Protein AF-A0A9N9BJV2-F1 (afdb_monomer_lite)

Organism: NCBI:txid1433469

InterPro domains:
  IPR018499 Tetraspanin/Peripherin [PF00335] (10-78)

Sequence (219 aa):
MGISLEAGRLVVILTNTLTTIVGLILIVLGLYELASPDVSLYSTAIPLATIIFGIFILLISIIGCCGGIAESKPVLWVVERILDTWWQAAYDDNPRIIRDIEDKKRPDACVNSSWFGYDRPCLDVLTLSYKHHQVAFGVWGIILAIIQVIALISAYILIVNLPTSEQRDREYRAEHERLIKIGRGGDPEQPSKPYYTDRGAGVSSGSSGATHGQYGTVP

pLDDT: mean 72.02, std 15.46, range [40.19, 96.06]

Radius of gyration: 32.81 Å; chains: 1; bounding box: 64×45×114 Å

Foldseek 3Di:
DCPLQVVLLVLLLVVLVVLLVVLVVLLVVLVVCVVCVVPPPDDNVVSVVSNVVSVVSNVVSVLSNCCSPVVDPVSVVVVVVVVVVVVVVCCVVCVPVVVCVVVVVDDDQAWADVVTHDDDGPCVVVVVVCVVCVVVVVVVVVVVVVSVVVSVVSVVVNVVPDDDPVVVVVVVVVVVVVVVCVVVPNDPDDPDDPDDDDDDDDDDDDDDDDDDDDDDDDD

Secondary structure (DSSP, 8-state):
-THHHHHHHHHHHHHHHHHHHHHHHHHHHHHHHHH-GGG--S-THHHHHHHHHHHHHHHHHHHHHHHHHH--HHHHHHHHHHHHHHHHHHHHH-HHHHHHHHHTTSS-----BTTTB-SS-HHHHHHHHHHHHHHHHHHHHHHHHHHHHHHHHHHHHHHHHSPPHHHHHHHHHHHHHHHHHHHTT---PPP----------------------------

Structure (mmCIF, N/CA/C/O backbone):
data_AF-A0A9N9BJV2-F1
#
_entry.id   AF-A0A9N9BJV2-F1
#
loop_
_atom_site.group_PDB
_atom_site.id
_atom_site.type_symbol
_atom_site.label_atom_id
_atom_site.label_alt_id
_atom_site.label_comp_id
_atom_site.label_asym_id
_atom_site.label_entity_id
_atom_site.label_seq_id
_atom_site.pdbx_PDB_ins_code
_atom_site.Cartn_x
_atom_site.Cartn_y
_atom_site.Cartn_z
_atom_site.occupancy
_atom_site.B_iso_or_equiv
_atom_site.auth_seq_id
_atom_site.auth_comp_id
_atom_site.auth_asym_id
_atom_site.auth_atom_id
_atom_site.pdbx_PDB_model_num
ATOM 1 N N . MET A 1 1 ? -16.872 -14.003 21.560 1.00 50.44 1 MET A N 1
ATOM 2 C CA . MET A 1 1 ? -16.543 -13.910 20.116 1.00 50.44 1 MET A CA 1
ATOM 3 C C . MET A 1 1 ? -15.482 -12.834 19.793 1.00 50.44 1 MET A C 1
ATOM 5 O O . MET A 1 1 ? -15.418 -12.395 18.657 1.00 50.44 1 MET A O 1
ATOM 9 N N . GLY A 1 2 ? -14.583 -12.443 20.715 1.00 52.56 2 GLY A N 1
ATOM 10 C CA . GLY A 1 2 ? -13.607 -11.361 20.444 1.00 52.56 2 GLY A CA 1
ATOM 11 C C . GLY A 1 2 ? -12.458 -11.711 19.479 1.00 52.56 2 GLY A C 1
ATOM 12 O O . GLY A 1 2 ? -11.948 -10.836 18.787 1.00 52.56 2 GLY A O 1
ATOM 13 N N . ILE A 1 3 ? -12.099 -12.997 19.378 1.00 60.03 3 ILE A N 1
ATOM 14 C CA . ILE A 1 3 ? -10.879 -13.480 18.698 1.00 60.03 3 ILE A CA 1
ATOM 15 C C . ILE A 1 3 ? -10.811 -13.060 17.213 1.00 60.03 3 ILE A C 1
ATOM 17 O O . ILE A 1 3 ? -9.732 -12.785 16.696 1.00 60.03 3 ILE A O 1
ATOM 21 N N . SER A 1 4 ? -11.954 -12.956 16.523 1.00 70.00 4 SER A N 1
ATOM 22 C CA . SER A 1 4 ? -11.980 -12.630 15.088 1.00 70.00 4 SER A CA 1
ATOM 23 C C . SER A 1 4 ? -11.575 -11.186 14.766 1.00 70.00 4 SER A C 1
ATOM 25 O O . SER A 1 4 ? -11.147 -10.921 13.644 1.00 70.00 4 SER A O 1
ATOM 27 N N . LEU A 1 5 ? -11.732 -10.251 15.708 1.00 67.31 5 LEU A N 1
ATOM 28 C CA . LEU A 1 5 ? -11.505 -8.823 15.463 1.00 67.31 5 LEU A CA 1
ATOM 29 C C . LEU A 1 5 ? -10.024 -8.466 15.662 1.00 67.31 5 LEU A C 1
ATOM 31 O O . LEU A 1 5 ? -9.425 -7.793 14.827 1.00 67.31 5 LEU A O 1
ATOM 35 N N . GLU A 1 6 ? -9.394 -9.000 16.708 1.00 78.00 6 GLU A N 1
ATOM 36 C CA . GLU A 1 6 ? -7.947 -8.861 16.919 1.00 78.00 6 GLU A CA 1
ATOM 37 C C . GLU A 1 6 ? -7.140 -9.587 15.833 1.00 78.00 6 GLU A C 1
ATOM 39 O O . GLU A 1 6 ? -6.189 -9.019 15.295 1.00 78.00 6 GLU A O 1
ATOM 44 N N . ALA A 1 7 ? -7.572 -10.789 15.426 1.00 76.31 7 ALA A N 1
ATOM 45 C CA . ALA A 1 7 ? -6.949 -11.523 14.325 1.00 76.31 7 ALA A CA 1
ATOM 46 C C . ALA A 1 7 ? -6.975 -10.727 13.005 1.00 76.31 7 ALA A C 1
ATOM 48 O O . ALA A 1 7 ? -5.956 -10.647 12.322 1.00 76.31 7 ALA A O 1
ATOM 49 N N . GLY A 1 8 ? -8.100 -10.077 12.673 1.00 72.00 8 GLY A N 1
ATOM 50 C CA . GLY A 1 8 ? -8.211 -9.234 11.477 1.00 72.00 8 GLY A CA 1
ATOM 51 C C . GLY A 1 8 ? -7.229 -8.057 11.478 1.00 72.00 8 GLY A C 1
ATOM 52 O O . GLY A 1 8 ? -6.565 -7.809 10.471 1.00 72.00 8 GLY A O 1
ATOM 53 N N . ARG A 1 9 ? -7.066 -7.371 12.620 1.00 76.25 9 ARG A N 1
ATOM 54 C CA . ARG A 1 9 ? -6.070 -6.290 12.776 1.00 76.25 9 ARG A CA 1
ATOM 55 C C . ARG A 1 9 ? -4.649 -6.804 12.597 1.00 76.25 9 ARG A C 1
ATOM 57 O O . ARG A 1 9 ? -3.870 -6.196 11.867 1.00 76.25 9 ARG A O 1
ATOM 64 N N . LEU A 1 10 ? -4.326 -7.931 13.232 1.00 80.69 10 LEU A N 1
ATOM 65 C CA . LEU A 1 10 ? -2.998 -8.532 13.160 1.00 80.69 10 LEU A CA 1
ATOM 66 C C . LEU A 1 10 ? -2.652 -8.947 11.724 1.00 80.69 10 LEU A C 1
ATOM 68 O O . LEU A 1 10 ? -1.543 -8.673 11.278 1.00 80.69 10 LEU A O 1
ATOM 72 N N . VAL A 1 11 ? -3.601 -9.511 10.967 1.00 80.19 11 VAL A N 1
ATOM 73 C CA . VAL A 1 11 ? -3.416 -9.839 9.541 1.00 80.19 11 VAL A CA 1
ATOM 74 C C . VAL A 1 11 ? -3.153 -8.589 8.697 1.00 80.19 11 VAL A C 1
ATOM 76 O O . VAL A 1 11 ? -2.237 -8.604 7.875 1.00 80.19 11 VAL A O 1
ATOM 79 N N . VAL A 1 12 ? -3.896 -7.495 8.902 1.00 79.56 12 VAL A N 1
ATOM 80 C CA . VAL A 1 12 ? -3.678 -6.234 8.166 1.00 79.56 12 VAL A CA 1
ATOM 81 C C . VAL A 1 12 ? -2.309 -5.630 8.498 1.00 79.56 12 VAL A C 1
ATOM 83 O O . VAL A 1 12 ? -1.557 -5.285 7.587 1.00 79.56 12 VAL A O 1
ATOM 86 N N . ILE A 1 13 ? -1.939 -5.558 9.781 1.00 83.50 13 ILE A N 1
ATOM 87 C CA . ILE A 1 13 ? -0.632 -5.038 10.220 1.00 83.50 13 ILE A CA 1
ATOM 88 C C . ILE A 1 13 ? 0.513 -5.909 9.685 1.00 83.50 13 ILE A C 1
ATOM 90 O O . ILE A 1 13 ? 1.490 -5.370 9.164 1.00 83.50 13 ILE A O 1
ATOM 94 N N . LEU A 1 14 ? 0.394 -7.239 9.748 1.00 85.56 14 LEU A N 1
ATOM 95 C CA . LEU A 1 14 ? 1.387 -8.173 9.208 1.00 85.56 14 LEU A CA 1
ATOM 96 C C . LEU A 1 14 ? 1.548 -8.002 7.689 1.00 85.56 14 LEU A C 1
ATOM 98 O O . LEU A 1 14 ? 2.668 -7.876 7.200 1.00 85.56 14 LEU A O 1
ATOM 102 N N . THR A 1 15 ? 0.437 -7.957 6.949 1.00 82.81 15 THR A N 1
ATOM 103 C CA . THR A 1 15 ? 0.442 -7.851 5.479 1.00 82.81 15 THR A CA 1
ATOM 104 C C . THR A 1 15 ? 1.057 -6.532 5.021 1.00 82.81 15 THR A C 1
ATOM 106 O O . THR A 1 15 ? 1.904 -6.534 4.128 1.00 82.81 15 THR A O 1
ATOM 109 N N . ASN A 1 16 ? 0.719 -5.416 5.675 1.00 85.94 16 ASN A N 1
ATOM 110 C CA . ASN A 1 16 ? 1.375 -4.136 5.416 1.00 85.94 16 ASN A CA 1
ATOM 111 C C . ASN A 1 16 ? 2.863 -4.199 5.802 1.00 85.94 16 ASN A C 1
ATOM 113 O O . ASN A 1 16 ? 3.719 -3.901 4.984 1.00 85.94 16 ASN A O 1
ATOM 117 N N . THR A 1 17 ? 3.230 -4.712 6.979 1.00 87.88 17 THR A N 1
ATOM 118 C CA . THR A 1 17 ? 4.651 -4.831 7.375 1.00 87.88 17 THR A CA 1
ATOM 119 C C . THR A 1 17 ? 5.489 -5.606 6.344 1.00 87.88 17 THR A C 1
ATOM 121 O O . THR A 1 17 ? 6.566 -5.148 5.960 1.00 87.88 17 THR A O 1
ATOM 124 N N . LEU A 1 18 ? 4.975 -6.727 5.824 1.00 87.38 18 LEU A N 1
ATOM 125 C CA . LEU A 1 18 ? 5.605 -7.484 4.734 1.00 87.38 18 LEU A CA 1
ATOM 126 C C . LEU A 1 18 ? 5.681 -6.671 3.430 1.00 87.38 18 LEU A C 1
ATOM 128 O O . LEU A 1 18 ? 6.715 -6.666 2.765 1.00 87.38 18 LEU A O 1
ATOM 132 N N . THR A 1 19 ? 4.622 -5.934 3.094 1.00 87.56 19 THR A N 1
ATOM 133 C CA . THR A 1 19 ? 4.564 -5.050 1.919 1.00 87.56 19 THR A CA 1
ATOM 134 C C . THR A 1 19 ? 5.579 -3.900 2.015 1.00 87.56 19 THR A C 1
ATOM 136 O O . THR A 1 19 ? 6.233 -3.578 1.025 1.00 87.56 19 THR A O 1
ATOM 139 N N . THR A 1 20 ? 5.810 -3.340 3.208 1.00 90.50 20 THR A N 1
ATOM 140 C CA . THR A 1 20 ? 6.868 -2.345 3.463 1.00 90.50 20 THR A CA 1
ATOM 141 C C . THR A 1 20 ? 8.255 -2.931 3.213 1.00 90.50 20 THR A C 1
ATOM 143 O O . THR A 1 20 ? 9.082 -2.283 2.576 1.00 90.50 20 THR A O 1
ATOM 146 N N . ILE A 1 21 ? 8.512 -4.160 3.679 1.00 90.44 21 ILE A N 1
ATOM 147 C CA . ILE A 1 21 ? 9.790 -4.854 3.453 1.00 90.44 21 ILE A CA 1
ATOM 148 C C . ILE A 1 21 ? 10.017 -5.076 1.951 1.00 90.44 21 ILE A C 1
ATOM 150 O O . ILE A 1 21 ? 11.102 -4.787 1.453 1.00 90.44 21 ILE A O 1
ATOM 154 N N . VAL A 1 22 ? 8.990 -5.505 1.209 1.00 89.94 22 VAL A N 1
ATOM 155 C CA . VAL A 1 22 ? 9.058 -5.649 -0.257 1.00 89.94 22 VAL A CA 1
ATOM 156 C C . VAL A 1 22 ? 9.337 -4.305 -0.943 1.00 89.94 22 VAL A C 1
ATOM 158 O O . VAL A 1 22 ? 10.229 -4.235 -1.786 1.00 89.94 22 VAL A O 1
ATOM 161 N N . GLY A 1 23 ? 8.647 -3.227 -0.554 1.00 91.00 23 GLY A N 1
ATOM 162 C CA . GLY A 1 23 ? 8.892 -1.879 -1.082 1.00 91.00 23 GLY A CA 1
ATOM 163 C C . GLY A 1 23 ? 10.327 -1.393 -0.841 1.00 91.00 23 GLY A C 1
ATOM 164 O O . GLY A 1 23 ? 10.973 -0.900 -1.764 1.00 91.00 23 GLY A O 1
ATOM 165 N N . LEU A 1 24 ? 10.867 -1.608 0.366 1.00 94.00 24 LEU A N 1
ATOM 166 C CA . LEU A 1 24 ? 12.264 -1.300 0.697 1.00 94.00 24 LEU A CA 1
ATOM 167 C C . LEU A 1 24 ? 13.258 -2.115 -0.143 1.00 94.00 24 LEU A C 1
ATOM 169 O O . LEU A 1 24 ? 14.228 -1.549 -0.643 1.00 94.00 24 LEU A O 1
ATOM 173 N N . ILE A 1 25 ? 13.016 -3.416 -0.338 1.00 92.69 25 ILE A N 1
ATOM 174 C CA . ILE A 1 25 ? 13.870 -4.274 -1.174 1.00 92.69 25 ILE A CA 1
ATOM 175 C C . ILE A 1 25 ? 13.887 -3.774 -2.625 1.00 92.69 25 ILE A C 1
ATOM 177 O O . ILE A 1 25 ? 14.963 -3.678 -3.209 1.00 92.69 25 ILE A O 1
ATOM 181 N N . LEU A 1 26 ? 12.738 -3.393 -3.193 1.00 93.06 26 LEU A N 1
ATOM 182 C CA . LEU A 1 26 ? 12.665 -2.835 -4.552 1.00 93.06 26 LEU A CA 1
ATOM 183 C C . LEU A 1 26 ? 13.453 -1.522 -4.687 1.00 93.06 26 LEU A C 1
ATOM 185 O O . LEU A 1 26 ? 14.177 -1.345 -5.666 1.00 93.06 26 LEU A O 1
ATOM 189 N N . ILE A 1 27 ? 13.372 -0.631 -3.691 1.00 95.62 27 ILE A N 1
ATOM 190 C CA . ILE A 1 27 ? 14.161 0.611 -3.663 1.00 95.62 27 ILE A CA 1
ATOM 191 C C . ILE A 1 27 ? 15.662 0.297 -3.613 1.00 95.62 27 ILE A C 1
ATOM 193 O O . ILE A 1 27 ? 16.428 0.863 -4.390 1.00 95.62 27 ILE A O 1
ATOM 197 N N . VAL A 1 28 ? 16.093 -0.620 -2.738 1.00 96.06 28 VAL A N 1
ATOM 198 C CA . VAL A 1 28 ? 17.51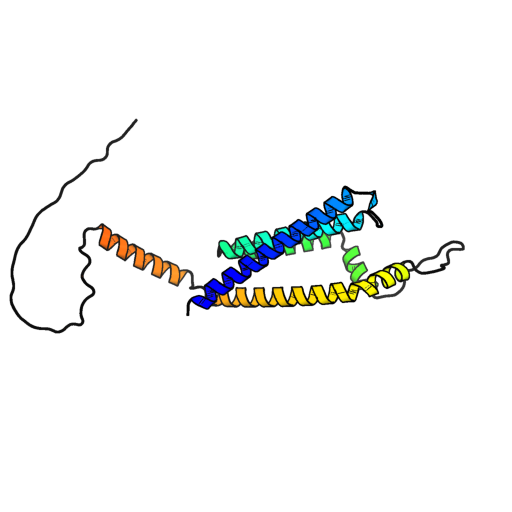0 -1.004 -2.611 1.00 96.06 28 VAL A CA 1
ATOM 199 C C . VAL A 1 28 ? 18.032 -1.663 -3.889 1.00 96.06 28 VAL A C 1
ATOM 201 O O . VAL A 1 28 ? 19.131 -1.326 -4.319 1.00 96.06 28 VAL A O 1
ATOM 204 N N . LEU A 1 29 ? 17.257 -2.544 -4.529 1.00 90.94 29 LEU A N 1
ATOM 205 C CA . LEU A 1 29 ? 17.638 -3.179 -5.796 1.00 90.94 29 LEU A CA 1
ATOM 206 C C . LEU A 1 29 ? 17.778 -2.156 -6.930 1.00 90.94 29 LEU A C 1
ATOM 208 O O . LEU A 1 29 ? 18.805 -2.137 -7.603 1.00 90.94 29 LEU A O 1
ATOM 212 N N . GLY A 1 30 ? 16.806 -1.255 -7.102 1.00 92.31 30 GLY A N 1
ATOM 213 C CA . GLY A 1 30 ? 16.893 -0.217 -8.133 1.00 92.31 30 GLY A CA 1
ATOM 214 C C . GLY A 1 30 ? 18.037 0.779 -7.890 1.00 92.31 30 GLY A C 1
ATOM 215 O O . GLY A 1 30 ? 18.706 1.193 -8.834 1.00 92.31 30 GLY A O 1
ATOM 216 N N . LEU A 1 31 ? 18.326 1.127 -6.628 1.00 94.94 31 LEU A N 1
ATOM 217 C CA . LEU A 1 31 ? 19.500 1.938 -6.279 1.00 94.94 31 LEU A CA 1
ATOM 218 C C . LEU A 1 31 ? 20.819 1.189 -6.520 1.00 94.94 31 LEU A C 1
ATOM 220 O O . LEU A 1 31 ? 21.789 1.800 -6.961 1.00 94.94 31 LEU A O 1
ATOM 224 N N . TYR A 1 32 ? 20.862 -0.119 -6.256 1.00 92.75 32 TYR A N 1
ATOM 225 C CA . TYR A 1 32 ? 22.032 -0.959 -6.507 1.00 92.75 32 TYR A CA 1
ATOM 226 C C . TYR A 1 32 ? 22.350 -1.071 -8.005 1.00 92.75 32 TYR A C 1
ATOM 228 O O . TYR A 1 32 ? 23.513 -0.932 -8.388 1.00 92.75 32 TYR A O 1
ATOM 236 N N . GLU A 1 33 ? 21.328 -1.238 -8.851 1.00 90.56 33 GLU A N 1
ATOM 237 C CA . GLU A 1 33 ? 21.462 -1.210 -10.315 1.00 90.56 33 GLU A CA 1
ATOM 238 C C . GLU A 1 33 ? 21.941 0.160 -10.829 1.00 90.56 33 GLU A C 1
ATOM 240 O O . GLU A 1 33 ? 22.814 0.212 -11.691 1.00 90.56 33 GLU A O 1
ATOM 245 N N . LEU A 1 34 ? 21.453 1.277 -10.266 1.00 91.56 34 LEU A N 1
ATOM 246 C CA . LEU A 1 34 ? 21.959 2.619 -10.606 1.00 91.56 34 LEU A CA 1
ATOM 247 C C . LEU A 1 34 ? 23.407 2.858 -10.150 1.00 91.56 34 LEU A C 1
ATOM 249 O O . LEU A 1 34 ? 24.141 3.590 -10.812 1.00 91.56 34 LEU A O 1
ATOM 253 N N . ALA A 1 35 ? 23.817 2.277 -9.021 1.00 94.06 35 ALA A N 1
ATOM 254 C CA . ALA A 1 35 ? 25.172 2.413 -8.485 1.00 94.06 35 ALA A CA 1
ATOM 255 C C . ALA A 1 35 ? 26.202 1.514 -9.195 1.00 94.06 35 ALA A C 1
ATOM 257 O O . ALA A 1 35 ? 27.400 1.787 -9.119 1.00 94.06 35 ALA A O 1
ATOM 258 N N . SER A 1 36 ? 25.744 0.460 -9.878 1.00 91.75 36 SER A N 1
ATOM 259 C CA . SER A 1 36 ? 26.581 -0.587 -10.473 1.00 91.75 36 SER A CA 1
ATOM 260 C C . SER A 1 36 ? 26.409 -0.621 -12.003 1.00 91.75 36 SER A C 1
ATOM 262 O O . SER A 1 36 ? 25.750 -1.520 -12.529 1.00 91.75 36 SER A O 1
ATOM 264 N N . PRO A 1 37 ? 26.993 0.331 -12.759 1.00 80.75 37 PRO A N 1
ATOM 265 C CA . PRO A 1 37 ? 26.797 0.418 -14.210 1.00 80.75 37 PRO A CA 1
ATOM 266 C C . PRO A 1 37 ? 27.260 -0.839 -14.966 1.00 80.75 37 PRO A C 1
ATOM 268 O O . PRO A 1 37 ? 26.724 -1.138 -16.030 1.00 80.75 37 PRO A O 1
ATOM 271 N N . ASP A 1 38 ? 28.184 -1.621 -14.402 1.00 84.69 38 ASP A N 1
ATOM 272 C CA . ASP A 1 38 ? 28.692 -2.862 -15.001 1.00 84.69 38 ASP A CA 1
ATOM 273 C C . ASP A 1 38 ? 27.635 -3.981 -15.110 1.00 84.69 38 ASP A C 1
ATOM 275 O O . ASP A 1 38 ? 27.792 -4.896 -15.919 1.00 84.69 38 ASP A O 1
ATOM 279 N N . VAL A 1 39 ? 26.540 -3.915 -14.334 1.00 69.31 39 VAL A N 1
ATOM 280 C CA . VAL A 1 39 ? 25.388 -4.838 -14.447 1.00 69.31 39 VAL A CA 1
ATOM 281 C C . VAL A 1 39 ? 24.195 -4.229 -15.197 1.00 69.31 39 VAL A C 1
ATOM 283 O O . VAL A 1 39 ? 23.181 -4.900 -15.392 1.00 69.31 39 VAL A O 1
ATOM 286 N N . SER A 1 40 ? 24.316 -2.986 -15.679 1.00 60.91 40 SER A N 1
ATOM 287 C CA . SER A 1 40 ? 23.277 -2.264 -16.425 1.00 60.91 40 SER A CA 1
ATOM 288 C C . SER A 1 40 ? 23.142 -2.772 -17.869 1.00 60.91 40 SER A C 1
ATOM 290 O O . SER A 1 40 ? 23.414 -2.058 -18.834 1.00 60.91 40 SER A O 1
ATOM 292 N N . LEU A 1 41 ? 22.650 -4.002 -18.043 1.00 54.34 41 LEU A N 1
ATOM 293 C CA . LEU A 1 41 ? 22.342 -4.596 -19.355 1.00 54.34 41 LEU A CA 1
ATOM 294 C C . LEU A 1 41 ? 21.128 -3.954 -20.064 1.00 54.34 41 LEU A C 1
ATOM 296 O O . LEU A 1 41 ? 20.731 -4.410 -21.137 1.00 54.34 41 LEU A O 1
ATOM 300 N N . TYR A 1 42 ? 20.512 -2.923 -19.477 1.00 68.69 42 TYR A N 1
ATOM 301 C CA . TYR A 1 42 ? 19.305 -2.276 -19.990 1.00 68.69 42 TYR A CA 1
ATOM 302 C C . TYR A 1 42 ? 19.312 -0.756 -19.776 1.00 68.69 42 TYR A C 1
ATOM 304 O O . TYR A 1 42 ? 20.167 -0.203 -19.092 1.00 68.69 42 TYR A O 1
ATOM 312 N N . SER A 1 43 ? 18.330 -0.073 -20.372 1.00 81.25 43 SER A N 1
ATOM 313 C CA . SER A 1 43 ? 18.102 1.365 -20.177 1.00 81.25 43 SER A CA 1
ATOM 314 C C . SER A 1 43 ? 17.874 1.727 -18.703 1.00 81.25 43 SER A C 1
ATOM 316 O O . SER A 1 43 ? 17.096 1.066 -18.011 1.00 81.25 43 SER A O 1
ATOM 318 N N . THR A 1 44 ? 18.453 2.854 -18.270 1.00 85.81 44 THR A N 1
ATOM 319 C CA . THR A 1 44 ? 18.309 3.452 -16.926 1.00 85.81 44 THR A CA 1
ATOM 320 C C . THR A 1 44 ? 16.858 3.718 -16.508 1.00 85.81 44 THR A C 1
ATOM 322 O O . THR A 1 44 ? 16.575 3.888 -15.323 1.00 85.81 44 THR A O 1
ATOM 325 N N . ALA A 1 45 ? 15.920 3.706 -17.460 1.00 84.56 45 ALA A N 1
ATOM 326 C CA . ALA A 1 45 ? 14.488 3.778 -17.195 1.00 84.56 45 ALA A CA 1
ATOM 327 C C . ALA A 1 45 ? 13.961 2.617 -16.327 1.00 84.56 45 ALA A C 1
ATOM 329 O O . ALA A 1 45 ? 13.031 2.836 -15.554 1.00 84.56 45 ALA A O 1
ATOM 330 N N . ILE A 1 46 ? 14.533 1.405 -16.421 1.00 84.50 46 ILE A N 1
ATOM 331 C CA . ILE A 1 46 ? 14.073 0.246 -15.633 1.00 84.50 46 ILE A CA 1
ATOM 332 C C . ILE A 1 46 ? 14.338 0.425 -14.130 1.00 84.50 46 ILE A C 1
ATOM 334 O O . ILE A 1 46 ? 13.359 0.448 -13.383 1.00 84.50 46 ILE A O 1
ATOM 338 N N . PRO A 1 47 ? 15.586 0.604 -13.650 1.00 89.88 47 PRO A N 1
ATOM 339 C CA . PRO A 1 47 ? 15.830 0.761 -12.216 1.00 89.88 47 PRO A CA 1
ATOM 340 C C . PRO A 1 47 ? 15.135 1.998 -11.637 1.00 89.88 47 PRO A C 1
ATOM 342 O O . PRO A 1 47 ? 14.634 1.955 -10.514 1.00 89.88 47 PRO A O 1
ATOM 345 N N . LEU A 1 48 ? 15.013 3.078 -12.419 1.00 91.62 48 LEU A N 1
ATOM 346 C CA . LEU A 1 48 ? 14.263 4.269 -12.022 1.00 91.62 48 LEU A CA 1
ATOM 347 C C . LEU A 1 48 ? 12.760 3.977 -11.841 1.00 91.62 48 LEU A C 1
ATOM 349 O O . LEU A 1 48 ? 12.178 4.390 -10.837 1.00 91.62 48 LEU A O 1
ATOM 353 N N . ALA A 1 49 ? 12.139 3.211 -12.744 1.00 85.62 49 ALA A N 1
ATOM 354 C CA . ALA A 1 49 ? 10.759 2.753 -12.580 1.00 85.62 49 ALA A CA 1
ATOM 355 C C . ALA A 1 49 ? 10.596 1.822 -11.362 1.00 85.62 49 ALA A C 1
ATOM 357 O O . ALA A 1 49 ? 9.632 1.969 -10.609 1.00 85.62 49 ALA A O 1
ATOM 358 N N . THR A 1 50 ? 11.556 0.923 -11.116 1.00 89.19 50 THR A N 1
ATOM 359 C CA . THR A 1 50 ? 11.578 0.039 -9.936 1.00 89.19 50 THR A CA 1
ATOM 360 C C . THR A 1 50 ? 11.631 0.834 -8.626 1.00 89.19 50 THR A C 1
ATOM 362 O O . THR A 1 50 ? 10.881 0.523 -7.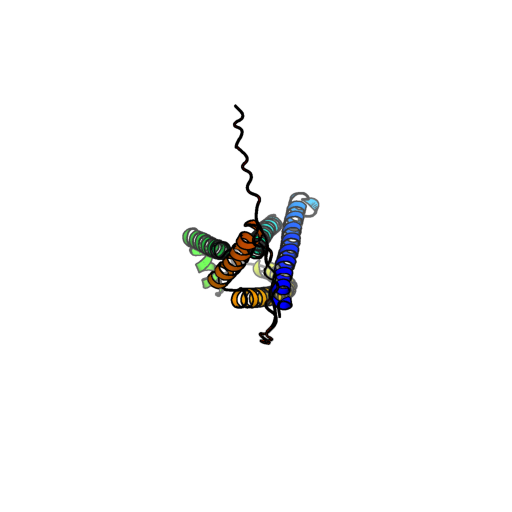699 1.00 89.19 50 THR A O 1
ATOM 365 N N . ILE A 1 51 ? 12.440 1.899 -8.552 1.00 94.00 51 ILE A N 1
ATOM 366 C CA . ILE A 1 51 ? 12.497 2.798 -7.384 1.00 94.00 51 ILE A CA 1
ATOM 367 C C . ILE A 1 51 ? 11.155 3.506 -7.174 1.00 94.00 51 ILE A C 1
ATOM 369 O O . ILE A 1 51 ? 10.630 3.487 -6.061 1.00 94.00 51 ILE A O 1
ATOM 373 N N . ILE A 1 52 ? 10.575 4.100 -8.224 1.00 92.56 52 ILE A N 1
ATOM 374 C CA . ILE A 1 52 ? 9.283 4.804 -8.138 1.00 92.56 52 ILE A CA 1
ATOM 375 C C . ILE A 1 52 ? 8.184 3.853 -7.644 1.00 92.56 52 ILE A C 1
ATOM 377 O O . ILE A 1 52 ? 7.421 4.197 -6.740 1.00 92.56 52 ILE A O 1
ATOM 381 N N . PHE A 1 53 ? 8.136 2.632 -8.182 1.00 89.12 53 PHE A N 1
ATOM 382 C CA . PHE A 1 53 ? 7.167 1.616 -7.777 1.00 89.12 53 PHE A CA 1
ATOM 383 C C . PHE A 1 53 ? 7.386 1.139 -6.331 1.00 89.12 53 PHE A C 1
ATOM 385 O O . PHE A 1 53 ? 6.425 1.017 -5.571 1.00 89.12 53 PHE A O 1
ATOM 392 N N . GLY A 1 54 ? 8.642 0.949 -5.910 1.00 91.06 54 GLY A N 1
ATOM 393 C CA . GLY A 1 54 ? 8.993 0.617 -4.527 1.00 91.06 54 GLY A CA 1
ATOM 394 C C . GLY A 1 54 ? 8.590 1.705 -3.524 1.00 91.06 54 GLY A C 1
ATOM 395 O O . GLY A 1 54 ? 8.021 1.389 -2.478 1.00 91.06 54 GLY A O 1
ATOM 396 N N . ILE A 1 55 ? 8.796 2.985 -3.865 1.00 94.06 55 ILE A N 1
ATOM 397 C CA . ILE A 1 55 ? 8.332 4.135 -3.066 1.00 94.06 55 ILE A CA 1
ATOM 398 C C . ILE A 1 55 ? 6.803 4.136 -2.962 1.00 94.06 55 ILE A C 1
ATOM 400 O O . ILE A 1 55 ? 6.266 4.306 -1.869 1.00 94.06 55 ILE A O 1
ATOM 404 N N . PHE A 1 56 ? 6.091 3.906 -4.067 1.00 88.12 56 PHE A N 1
ATOM 405 C CA . PHE A 1 56 ? 4.627 3.879 -4.079 1.00 88.12 56 PHE A CA 1
ATOM 406 C C . PHE A 1 56 ? 4.054 2.756 -3.195 1.00 88.12 56 PHE A C 1
ATOM 408 O O . PHE A 1 56 ? 3.176 3.008 -2.368 1.00 88.12 56 PHE A O 1
ATOM 415 N N . ILE A 1 57 ? 4.612 1.543 -3.291 1.00 88.88 57 ILE A N 1
ATOM 416 C CA . ILE A 1 57 ? 4.280 0.407 -2.412 1.00 88.88 57 ILE A CA 1
ATOM 417 C C . ILE A 1 57 ? 4.528 0.762 -0.940 1.00 88.88 57 ILE A C 1
ATOM 419 O O . ILE A 1 57 ? 3.676 0.510 -0.086 1.00 88.88 57 ILE A O 1
ATOM 423 N N . LEU A 1 58 ? 5.676 1.373 -0.640 1.00 90.56 58 LEU A N 1
ATOM 424 C CA . LEU A 1 58 ? 6.056 1.770 0.713 1.00 90.56 58 LEU A CA 1
ATOM 425 C C . LEU A 1 58 ? 5.094 2.821 1.292 1.00 90.56 58 LEU A C 1
ATOM 427 O O . LEU A 1 58 ? 4.686 2.691 2.445 1.00 90.56 58 LEU A O 1
ATOM 431 N N . LEU A 1 59 ? 4.676 3.814 0.500 1.00 88.75 59 LEU A N 1
ATOM 432 C CA . LEU A 1 59 ? 3.701 4.827 0.919 1.00 88.75 59 LEU A CA 1
ATOM 433 C C . LEU A 1 59 ? 2.326 4.215 1.214 1.00 88.75 59 LEU A C 1
ATOM 435 O O . LEU A 1 59 ? 1.785 4.450 2.295 1.00 88.75 59 LEU A O 1
ATOM 439 N N . ILE A 1 60 ? 1.789 3.387 0.309 1.00 85.50 60 ILE A N 1
ATOM 440 C CA . ILE A 1 60 ? 0.523 2.662 0.532 1.00 85.50 60 ILE A CA 1
ATOM 441 C C . ILE A 1 60 ? 0.603 1.839 1.820 1.00 85.50 60 ILE A C 1
ATOM 443 O O . ILE A 1 60 ? -0.316 1.868 2.637 1.00 85.50 60 ILE A O 1
ATOM 447 N N . SER A 1 61 ? 1.721 1.147 2.025 1.00 89.88 61 SER A N 1
ATOM 448 C CA . SER A 1 61 ? 1.924 0.289 3.185 1.00 89.88 61 SER A CA 1
ATOM 449 C C . SER A 1 61 ? 2.006 1.059 4.508 1.00 89.88 61 SER A C 1
ATOM 451 O O . SER A 1 61 ? 1.372 0.670 5.492 1.00 89.88 61 SER A O 1
ATOM 453 N N . ILE A 1 62 ? 2.724 2.190 4.540 1.00 87.12 62 ILE A N 1
ATOM 454 C CA . ILE A 1 62 ? 2.752 3.086 5.708 1.00 87.12 62 ILE A CA 1
ATOM 455 C C . ILE A 1 62 ? 1.336 3.563 6.032 1.00 87.12 62 ILE A C 1
ATOM 457 O O . ILE A 1 62 ? 0.920 3.486 7.187 1.00 87.12 62 ILE A O 1
ATOM 461 N N . ILE A 1 63 ? 0.571 3.993 5.025 1.00 84.38 63 ILE A N 1
ATOM 462 C CA . ILE A 1 63 ? -0.801 4.463 5.232 1.00 84.38 63 ILE A CA 1
ATOM 463 C C . ILE A 1 63 ? -1.705 3.322 5.731 1.00 84.38 63 ILE A C 1
ATOM 465 O O . ILE A 1 63 ? -2.498 3.532 6.649 1.00 84.38 63 ILE A O 1
ATOM 469 N N . GLY A 1 64 ? -1.535 2.101 5.214 1.00 81.25 64 GLY A N 1
ATOM 470 C CA . GLY A 1 64 ? -2.222 0.901 5.695 1.00 81.25 64 GLY A CA 1
ATOM 471 C C . GLY A 1 64 ? -1.902 0.562 7.157 1.00 81.25 64 GLY A C 1
ATOM 472 O O . GLY A 1 64 ? -2.814 0.280 7.938 1.00 81.25 64 GLY A O 1
ATOM 473 N N . CYS A 1 65 ? -0.631 0.641 7.565 1.00 84.62 65 CYS A N 1
ATOM 474 C CA . CYS A 1 65 ? -0.223 0.484 8.965 1.00 84.62 65 CYS A CA 1
ATOM 475 C C . CYS A 1 65 ? -0.810 1.584 9.861 1.00 84.62 65 CYS A C 1
ATOM 477 O O . CYS A 1 65 ? -1.387 1.279 10.904 1.00 84.62 65 CYS A O 1
ATOM 479 N N . CYS A 1 66 ? -0.730 2.852 9.448 1.00 82.88 66 CYS A N 1
ATOM 480 C CA . CYS A 1 66 ? -1.322 3.969 10.184 1.00 82.88 66 CYS A CA 1
ATOM 481 C C . CYS A 1 66 ? -2.845 3.822 10.325 1.00 82.88 66 CYS A C 1
ATOM 483 O O . CYS A 1 66 ? -3.370 4.031 11.415 1.00 82.88 66 CYS A O 1
ATOM 485 N N . GLY A 1 67 ? -3.552 3.403 9.270 1.00 76.25 67 GLY A N 1
ATOM 486 C CA . GLY A 1 67 ? -4.992 3.137 9.309 1.00 76.25 67 GLY A CA 1
ATOM 487 C C . GLY A 1 67 ? -5.366 1.977 10.238 1.00 76.25 67 GLY A C 1
ATOM 488 O O . GLY A 1 67 ? -6.330 2.084 10.995 1.00 76.25 67 GLY A O 1
ATOM 489 N N . GLY A 1 68 ? -4.574 0.899 10.239 1.00 74.38 68 GLY A N 1
ATOM 490 C CA . GLY A 1 68 ? -4.767 -0.251 11.130 1.00 74.38 68 GLY A CA 1
ATOM 491 C C . GLY A 1 68 ? -4.534 0.057 12.615 1.00 74.38 68 GLY A C 1
ATOM 492 O O . GLY A 1 68 ? -5.182 -0.549 13.466 1.00 74.38 68 GLY A O 1
ATOM 493 N N . ILE A 1 69 ? -3.645 1.006 12.927 1.00 78.12 69 ILE A N 1
ATOM 494 C CA . ILE A 1 69 ? -3.324 1.422 14.303 1.00 78.12 69 ILE A CA 1
ATOM 495 C C . ILE A 1 69 ? -4.269 2.525 14.805 1.00 78.12 69 ILE A C 1
ATOM 497 O O . ILE A 1 69 ? -4.704 2.480 15.952 1.00 78.12 69 ILE A O 1
ATOM 501 N N . ALA A 1 70 ? -4.584 3.526 13.978 1.00 72.56 70 ALA A N 1
ATOM 502 C CA . ALA A 1 70 ? -5.227 4.758 14.439 1.00 72.56 70 ALA A CA 1
ATOM 503 C C . ALA A 1 70 ? -6.766 4.704 14.532 1.00 72.56 70 ALA A C 1
ATOM 505 O O . ALA A 1 70 ? -7.364 5.665 15.011 1.00 72.56 70 ALA A O 1
ATOM 506 N N . GLU A 1 71 ? -7.414 3.646 14.021 1.00 65.94 71 GLU A N 1
ATOM 507 C CA . GLU A 1 71 ? -8.885 3.509 13.886 1.00 65.94 71 GLU A CA 1
ATOM 508 C C . GLU A 1 71 ? -9.598 4.707 13.211 1.00 65.94 71 GLU A C 1
ATOM 510 O O . GLU A 1 71 ? -10.823 4.861 13.277 1.00 65.94 71 GLU A O 1
ATOM 515 N N . SER A 1 72 ? -8.848 5.586 12.549 1.00 60.34 72 SER A N 1
ATOM 516 C CA . SER A 1 72 ? -9.331 6.905 12.174 1.00 60.34 72 SER A CA 1
ATOM 517 C C . SER A 1 72 ? -9.834 6.924 10.730 1.00 60.34 72 SER A C 1
ATOM 519 O O . SER A 1 72 ? -9.079 6.971 9.760 1.00 60.34 72 SER A O 1
ATOM 521 N N . LYS A 1 73 ? -11.166 6.981 10.596 1.00 65.38 73 LYS A N 1
ATOM 522 C CA . LYS A 1 73 ? -11.884 7.253 9.336 1.00 65.38 73 LYS A CA 1
ATOM 523 C C . LYS A 1 73 ? -11.240 8.330 8.429 1.00 65.38 73 LYS A C 1
ATOM 525 O O . LYS A 1 73 ? -11.249 8.107 7.220 1.00 65.38 73 LYS A O 1
ATOM 530 N N . PRO A 1 74 ? -10.666 9.455 8.925 1.00 74.88 74 PRO A N 1
ATOM 531 C CA . PRO A 1 74 ? -9.990 10.422 8.053 1.00 74.88 74 PRO A CA 1
ATOM 532 C C . PRO A 1 74 ? -8.800 9.876 7.246 1.00 74.88 74 PRO A C 1
ATOM 534 O O . PRO A 1 74 ? -8.556 10.401 6.166 1.00 74.88 74 PRO A O 1
ATOM 537 N N . VAL A 1 75 ? -8.076 8.841 7.698 1.00 68.44 75 VAL A N 1
ATOM 538 C CA . VAL A 1 75 ? -6.908 8.317 6.953 1.00 68.44 75 VAL A CA 1
ATOM 539 C C . VAL A 1 75 ? -7.319 7.750 5.591 1.00 68.44 75 VAL A C 1
ATOM 541 O O . VAL A 1 75 ? -6.662 8.026 4.591 1.00 68.44 75 VAL A O 1
ATOM 544 N N . LEU A 1 76 ? -8.442 7.030 5.530 1.00 61.81 76 LEU A N 1
ATOM 545 C CA . LEU A 1 76 ? -8.989 6.476 4.285 1.00 61.81 76 LEU A CA 1
ATOM 546 C C . LEU A 1 76 ? -9.401 7.589 3.303 1.00 61.81 76 LEU A C 1
ATOM 548 O O . LEU A 1 76 ? -9.026 7.556 2.135 1.00 61.81 76 LEU A O 1
ATOM 552 N N . TRP A 1 77 ? -10.058 8.634 3.815 1.00 73.88 77 TRP A N 1
ATOM 553 C CA . TRP A 1 77 ? -10.451 9.823 3.045 1.00 73.88 77 TRP A CA 1
ATOM 554 C C . TRP A 1 77 ? -9.266 10.615 2.470 1.00 73.88 77 TRP A C 1
ATOM 556 O O . TRP A 1 77 ? -9.394 11.261 1.430 1.00 73.88 77 TRP A O 1
ATOM 566 N N . VAL A 1 78 ? -8.113 10.601 3.146 1.00 78.62 78 VAL A N 1
ATOM 567 C CA . VAL A 1 78 ? -6.888 11.241 2.642 1.00 78.62 78 VAL A CA 1
ATOM 568 C C . VAL A 1 78 ? -6.320 10.469 1.448 1.00 78.62 78 VAL A C 1
ATOM 570 O O . VAL A 1 78 ? -5.886 11.105 0.491 1.00 78.62 78 VAL A O 1
ATOM 573 N N . VAL A 1 79 ? -6.370 9.131 1.457 1.00 71.62 79 VAL A N 1
ATOM 574 C CA . VAL A 1 79 ? -5.914 8.306 0.320 1.00 71.62 79 VAL A CA 1
ATOM 575 C C . VAL A 1 79 ? -6.748 8.576 -0.925 1.00 71.62 79 VAL A C 1
ATOM 577 O O . VAL A 1 79 ? -6.174 8.850 -1.974 1.00 71.62 79 VAL A O 1
ATOM 580 N N . GLU A 1 80 ? -8.078 8.543 -0.804 1.00 74.38 80 GLU A N 1
ATOM 581 C CA . GLU A 1 80 ? -8.994 8.786 -1.928 1.00 74.38 80 GLU A CA 1
ATOM 582 C C . GLU A 1 80 ? -8.756 10.173 -2.542 1.00 74.38 80 GLU A C 1
ATOM 584 O O . GLU A 1 80 ? -8.493 10.277 -3.737 1.00 74.38 80 GLU A O 1
ATOM 589 N N . ARG A 1 81 ? -8.691 11.231 -1.715 1.00 78.00 81 ARG A N 1
ATOM 590 C CA . ARG A 1 81 ? -8.373 12.586 -2.200 1.00 78.00 81 ARG A CA 1
ATOM 591 C C . ARG A 1 81 ? -7.024 12.682 -2.899 1.00 78.00 81 ARG A C 1
ATOM 593 O O . ARG A 1 81 ? -6.912 13.420 -3.875 1.00 78.00 81 ARG A O 1
ATOM 600 N N . ILE A 1 82 ? -5.989 12.021 -2.379 1.00 77.56 82 ILE A N 1
ATOM 601 C CA . ILE A 1 82 ? -4.669 12.023 -3.016 1.00 77.56 82 ILE A CA 1
ATOM 602 C C . ILE A 1 82 ? -4.778 11.330 -4.375 1.00 77.56 82 ILE A C 1
ATOM 604 O O . ILE A 1 82 ? -4.364 11.916 -5.370 1.00 77.56 82 ILE A O 1
ATOM 608 N N . LEU A 1 83 ? -5.386 10.144 -4.446 1.00 76.44 83 LEU A N 1
ATOM 609 C CA . LEU A 1 83 ? -5.524 9.406 -5.699 1.00 76.44 83 LEU A CA 1
ATOM 610 C C . LEU A 1 83 ? -6.280 10.224 -6.759 1.00 76.44 83 LEU A C 1
ATOM 612 O O . LEU A 1 83 ? -5.766 10.381 -7.865 1.00 76.44 83 LEU A O 1
ATOM 616 N N . ASP A 1 84 ? -7.416 10.826 -6.396 1.00 77.31 84 ASP A N 1
ATOM 617 C CA . ASP A 1 84 ? -8.201 11.697 -7.280 1.00 77.31 84 ASP A CA 1
ATOM 618 C C . ASP A 1 84 ? -7.403 12.928 -7.736 1.00 77.31 84 ASP A C 1
ATOM 620 O O . ASP A 1 84 ? -7.397 13.266 -8.917 1.00 77.31 84 ASP A O 1
ATOM 624 N N . THR A 1 85 ? -6.681 13.590 -6.822 1.00 82.06 85 THR A N 1
ATOM 625 C CA . THR A 1 85 ? -5.896 14.797 -7.146 1.00 82.06 85 THR A CA 1
ATOM 626 C C . THR A 1 85 ? -4.758 14.482 -8.117 1.00 82.06 85 THR A C 1
ATOM 628 O O . THR A 1 85 ? -4.531 15.229 -9.067 1.00 82.06 85 THR A O 1
ATOM 631 N N . TRP A 1 86 ? -4.041 13.375 -7.899 1.00 83.56 86 TRP A N 1
ATOM 632 C CA . TRP A 1 86 ? -2.944 12.950 -8.772 1.00 83.56 86 TRP A CA 1
ATOM 633 C C . TRP A 1 86 ? -3.454 12.423 -10.116 1.00 83.56 86 TRP A C 1
ATOM 635 O O . TRP A 1 86 ? -2.834 12.694 -11.144 1.00 83.56 86 TRP A O 1
ATOM 645 N N . TRP A 1 87 ? -4.595 11.728 -10.131 1.00 76.06 87 TRP A N 1
ATOM 646 C CA . TRP A 1 87 ? -5.255 11.300 -11.363 1.00 76.06 87 TRP A CA 1
ATOM 647 C C . TRP A 1 87 ? -5.691 12.497 -12.212 1.00 76.06 87 TRP A C 1
ATOM 649 O O . TRP A 1 87 ? -5.378 12.555 -13.400 1.00 76.06 87 TRP A O 1
ATOM 659 N N . GLN A 1 88 ? -6.346 13.483 -11.593 1.00 79.75 88 GLN A N 1
ATOM 660 C CA . GLN A 1 88 ? -6.792 14.694 -12.275 1.00 79.75 88 GLN A CA 1
ATOM 661 C C . GLN A 1 88 ? -5.602 15.504 -12.810 1.00 79.75 88 GLN A C 1
ATOM 663 O O . GLN A 1 88 ? -5.602 15.881 -13.977 1.00 79.75 88 GLN A O 1
ATOM 668 N N . ALA A 1 89 ? -4.542 15.681 -12.013 1.00 80.69 89 ALA A N 1
ATOM 669 C CA . ALA A 1 89 ? -3.324 16.360 -12.455 1.00 80.69 89 ALA A CA 1
ATOM 670 C C . ALA A 1 89 ? -2.645 15.651 -13.643 1.00 80.69 89 ALA A C 1
ATOM 672 O O . ALA A 1 89 ? -2.232 16.310 -14.593 1.00 80.69 89 ALA A O 1
ATOM 673 N N . ALA A 1 90 ? -2.562 14.315 -13.629 1.00 73.19 90 ALA A N 1
ATOM 674 C CA . ALA A 1 90 ? -2.007 13.546 -14.745 1.00 73.19 90 ALA A CA 1
ATOM 675 C C . ALA A 1 90 ? -2.879 13.630 -16.015 1.00 73.19 90 ALA A C 1
ATOM 677 O O . ALA A 1 90 ? -2.349 13.675 -17.128 1.00 73.19 90 ALA A O 1
ATOM 678 N N . TYR A 1 91 ? -4.206 13.672 -15.851 1.00 75.12 91 TYR A N 1
ATOM 679 C CA . TYR A 1 91 ? -5.158 13.855 -16.946 1.00 75.12 91 TYR A CA 1
ATOM 680 C C . TYR A 1 91 ? -5.046 15.250 -17.580 1.00 75.12 91 TYR A C 1
ATOM 682 O O . TYR A 1 91 ? -5.027 15.361 -18.806 1.00 75.12 91 TYR A O 1
ATOM 690 N N . ASP A 1 92 ? -4.939 16.295 -16.757 1.00 84.38 92 ASP A N 1
ATOM 691 C CA . ASP A 1 92 ? -4.875 17.688 -17.206 1.00 84.38 92 ASP A CA 1
ATOM 692 C C . ASP A 1 92 ? -3.522 18.026 -17.868 1.00 84.38 92 ASP A C 1
ATOM 694 O O . ASP A 1 92 ? -3.491 18.749 -18.866 1.00 84.38 92 ASP A O 1
ATOM 698 N N . ASP A 1 93 ? -2.411 17.474 -17.363 1.00 86.25 93 ASP A N 1
ATOM 699 C CA . ASP A 1 93 ? -1.056 17.723 -17.881 1.00 86.25 93 ASP A CA 1
ATOM 700 C C . ASP A 1 93 ? -0.778 16.988 -19.208 1.00 86.25 93 ASP A C 1
ATOM 702 O O . ASP A 1 93 ? -0.163 17.540 -20.122 1.00 86.25 93 ASP A O 1
ATOM 706 N N . ASN A 1 94 ? -1.265 15.748 -19.361 1.00 77.06 94 ASN A N 1
ATOM 707 C CA . ASN A 1 94 ? -0.993 14.916 -20.540 1.00 77.06 94 ASN A CA 1
ATOM 708 C C . ASN A 1 94 ? -2.235 14.171 -21.092 1.00 77.06 94 ASN A C 1
ATOM 710 O O . ASN A 1 94 ? -2.205 12.947 -21.279 1.00 77.06 94 ASN A O 1
ATOM 714 N N . PRO A 1 95 ? -3.309 14.883 -21.500 1.00 73.62 95 PRO A N 1
ATOM 715 C CA . PRO A 1 95 ? -4.549 14.266 -21.997 1.00 73.62 95 PRO A CA 1
ATOM 716 C C . PRO A 1 95 ? -4.354 13.446 -23.285 1.00 73.62 95 PRO A C 1
ATOM 718 O O . PRO A 1 95 ? -5.175 12.590 -23.620 1.00 73.62 95 PRO A O 1
ATOM 721 N N . ARG A 1 96 ? -3.256 13.681 -24.020 1.00 68.00 96 ARG A N 1
ATOM 722 C CA . ARG A 1 96 ? -2.881 12.878 -25.193 1.00 68.00 96 ARG A CA 1
ATOM 723 C C . ARG A 1 96 ? -2.389 11.480 -24.834 1.00 68.00 96 ARG A C 1
ATOM 725 O O . ARG A 1 96 ? -2.667 10.576 -25.599 1.00 68.00 96 ARG A O 1
ATOM 732 N N . ILE A 1 97 ? -1.717 11.271 -23.698 1.00 67.00 97 ILE A N 1
ATOM 733 C CA . ILE A 1 97 ? -1.217 9.933 -23.325 1.00 67.00 97 ILE A CA 1
ATOM 734 C C . ILE A 1 97 ? -2.384 8.985 -23.032 1.00 67.00 97 ILE A C 1
ATOM 736 O O . ILE A 1 97 ? -2.359 7.828 -23.442 1.00 67.00 97 IL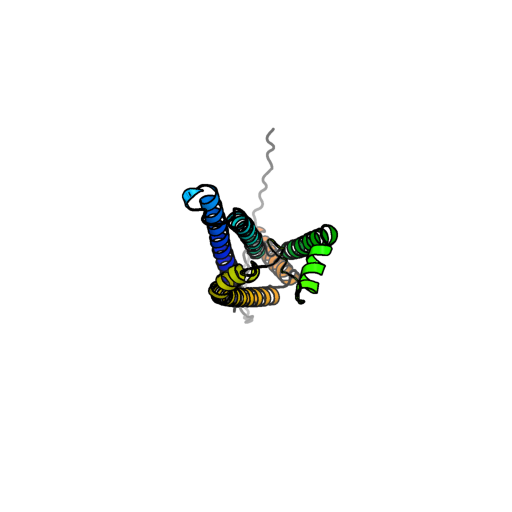E A O 1
ATOM 740 N N . ILE A 1 98 ? -3.429 9.485 -22.371 1.00 55.22 98 ILE A N 1
ATOM 741 C CA . ILE A 1 98 ? -4.618 8.692 -22.040 1.00 55.22 98 ILE A CA 1
ATOM 742 C C . ILE A 1 98 ? -5.408 8.357 -23.315 1.00 55.22 98 ILE A C 1
ATOM 744 O O . ILE A 1 98 ? -5.758 7.194 -23.514 1.00 55.22 98 ILE A O 1
ATOM 748 N N . ARG A 1 99 ? -5.580 9.321 -24.236 1.00 60.56 99 ARG A N 1
ATOM 749 C CA . ARG A 1 99 ? -6.138 9.047 -25.574 1.00 60.56 99 ARG A CA 1
ATOM 750 C C . ARG A 1 99 ? -5.276 8.100 -26.404 1.00 60.56 99 ARG A C 1
ATOM 752 O O . ARG A 1 99 ? -5.818 7.173 -26.982 1.00 60.56 99 ARG A O 1
ATOM 759 N N . ASP A 1 100 ? -3.955 8.251 -26.407 1.00 62.16 100 ASP A N 1
ATOM 760 C CA . ASP A 1 100 ? -3.047 7.351 -27.127 1.00 62.16 100 ASP A CA 1
ATOM 761 C C . ASP A 1 100 ? -3.122 5.912 -26.598 1.00 62.16 100 ASP A C 1
ATOM 763 O O . ASP A 1 100 ? -2.912 4.982 -27.368 1.00 62.16 100 ASP A O 1
ATOM 767 N N . ILE A 1 101 ? -3.411 5.692 -25.309 1.00 62.00 101 ILE A N 1
ATOM 768 C CA . ILE A 1 101 ? -3.647 4.349 -24.743 1.00 62.00 101 ILE A CA 1
ATOM 769 C C . ILE A 1 101 ? -5.001 3.781 -25.204 1.00 62.00 101 ILE A C 1
ATOM 771 O O . ILE A 1 101 ? -5.117 2.573 -25.428 1.00 62.00 101 ILE A O 1
ATOM 775 N N . GLU A 1 102 ? -6.009 4.636 -25.375 1.00 56.34 102 GLU A N 1
ATOM 776 C CA . GLU A 1 102 ? -7.337 4.271 -25.876 1.00 56.34 102 GLU A CA 1
ATOM 777 C C . GLU A 1 102 ? -7.315 3.971 -27.394 1.00 56.34 102 GLU A C 1
ATOM 779 O O . GLU A 1 102 ? -7.838 2.941 -27.831 1.00 56.34 102 GLU A O 1
ATOM 784 N N . ASP A 1 103 ? -6.595 4.784 -28.176 1.00 53.31 103 ASP A N 1
ATOM 785 C CA . ASP A 1 103 ? -6.434 4.671 -29.632 1.00 53.31 103 ASP A CA 1
ATOM 786 C C . ASP A 1 103 ? -5.381 3.619 -30.062 1.00 53.31 103 ASP A C 1
ATOM 788 O O . ASP A 1 103 ? -5.532 2.994 -31.118 1.00 53.31 103 ASP A O 1
ATOM 792 N N . LYS A 1 104 ? -4.363 3.297 -29.238 1.00 49.38 104 LYS A N 1
ATOM 793 C CA . LYS A 1 104 ? -3.350 2.241 -29.529 1.00 49.38 104 LYS A CA 1
ATOM 794 C C . LYS A 1 104 ? -3.889 0.812 -29.617 1.00 49.38 104 LYS A C 1
ATOM 796 O O . LYS A 1 104 ? -3.118 -0.125 -29.824 1.00 49.38 104 LYS A O 1
ATOM 801 N N . LYS A 1 105 ? -5.204 0.608 -29.545 1.00 49.78 105 LYS A N 1
ATOM 802 C CA . LYS A 1 105 ? -5.828 -0.655 -29.963 1.00 49.78 105 LYS A CA 1
ATOM 803 C C . LYS A 1 105 ? -5.867 -0.853 -31.492 1.00 49.78 105 LYS A C 1
ATOM 805 O O . LYS A 1 105 ? -6.416 -1.867 -31.929 1.00 49.78 105 LYS A O 1
ATOM 810 N N . ARG A 1 106 ? -5.304 0.056 -32.310 1.00 45.72 106 ARG A N 1
ATOM 811 C CA . ARG A 1 106 ? -5.235 -0.039 -33.790 1.00 45.72 106 ARG A CA 1
ATOM 812 C C . ARG A 1 106 ? -3.859 0.378 -34.386 1.00 45.72 106 ARG A C 1
ATOM 814 O O . ARG A 1 106 ? -3.016 0.882 -33.649 1.00 45.72 106 ARG A O 1
ATOM 821 N N . PRO A 1 107 ? -3.542 -0.011 -35.644 1.00 47.28 107 PRO A N 1
ATOM 822 C CA . PRO A 1 107 ? -2.391 -0.898 -35.900 1.00 47.28 107 PRO A CA 1
ATOM 823 C C . PRO A 1 107 ? -1.088 -0.256 -36.431 1.00 47.28 107 PRO A C 1
ATOM 825 O O . PRO A 1 107 ? -0.226 -0.972 -36.936 1.00 47.28 107 PRO A O 1
ATOM 828 N N . ASP A 1 108 ? -0.899 1.056 -36.314 1.00 49.88 108 ASP A N 1
ATOM 829 C CA . ASP A 1 108 ? 0.028 1.793 -37.199 1.00 49.88 108 ASP A CA 1
ATOM 830 C C . ASP A 1 108 ? 1.458 1.981 -36.625 1.00 49.88 108 ASP A C 1
ATOM 832 O O . ASP A 1 108 ? 2.264 2.761 -37.130 1.00 49.88 108 ASP A O 1
ATOM 836 N N . ALA A 1 109 ? 1.801 1.280 -35.540 1.00 48.72 109 ALA A N 1
ATOM 837 C CA . ALA A 1 109 ? 2.943 1.588 -34.667 1.00 48.72 109 ALA A CA 1
ATOM 838 C C . ALA A 1 109 ? 4.348 1.168 -35.180 1.00 48.72 109 ALA A C 1
ATOM 840 O O . ALA A 1 109 ? 5.234 0.884 -34.370 1.00 48.72 109 ALA A O 1
ATOM 841 N N . CYS A 1 110 ? 4.585 1.086 -36.494 1.00 43.50 110 CYS A N 1
ATOM 842 C CA . CYS A 1 110 ? 5.865 0.653 -37.082 1.00 43.50 110 CYS A CA 1
ATOM 843 C C . CYS A 1 110 ? 6.242 1.473 -38.328 1.00 43.50 110 CYS A C 1
ATOM 845 O O . CYS A 1 110 ? 5.536 1.413 -39.330 1.00 43.50 110 CYS A O 1
ATOM 847 N N . VAL A 1 111 ? 7.380 2.191 -38.294 1.00 44.66 111 VAL A N 1
ATOM 848 C CA . VAL A 1 111 ? 7.849 3.036 -39.417 1.00 44.66 111 VAL A CA 1
ATOM 849 C C . VAL A 1 111 ? 9.382 2.972 -39.621 1.00 44.66 111 VAL A C 1
ATOM 851 O O . VAL A 1 111 ? 10.145 3.704 -39.005 1.00 44.66 111 VAL A O 1
ATOM 854 N N . ASN A 1 112 ? 9.798 2.081 -40.526 1.00 40.53 112 ASN A N 1
ATOM 855 C CA . ASN A 1 112 ? 10.743 2.270 -41.643 1.00 40.53 112 ASN A CA 1
ATOM 856 C C . ASN A 1 112 ? 12.203 2.860 -41.505 1.00 40.53 112 ASN A C 1
ATOM 858 O O . ASN A 1 112 ? 12.391 4.066 -41.401 1.00 40.53 112 ASN A O 1
ATOM 862 N N . SER A 1 113 ? 13.246 2.029 -41.759 1.00 41.12 113 SER A N 1
ATOM 863 C CA . SER A 1 113 ? 14.704 2.302 -42.017 1.00 41.12 113 SER A CA 1
ATOM 864 C C . SER A 1 113 ? 15.210 2.220 -43.501 1.00 41.12 113 SER A C 1
ATOM 866 O O . SER A 1 113 ? 14.749 1.386 -44.261 1.00 41.12 113 SER A O 1
ATOM 868 N N . SER A 1 114 ? 16.134 3.081 -43.972 1.00 51.53 114 SER A N 1
ATOM 869 C CA . SER A 1 114 ? 16.620 3.252 -45.389 1.00 51.53 114 SER A CA 1
ATOM 870 C C . SER A 1 114 ? 16.355 2.105 -46.416 1.00 51.53 114 SER A C 1
ATOM 872 O O . SER A 1 114 ? 16.961 1.045 -46.312 1.00 51.53 114 SER A O 1
ATOM 874 N N . TRP A 1 115 ? 15.533 2.237 -47.470 1.00 51.53 115 TRP A N 1
ATOM 875 C CA . TRP A 1 115 ? 14.819 3.399 -48.053 1.00 51.53 115 TRP A CA 1
ATOM 876 C C . TRP A 1 115 ? 13.779 4.076 -47.146 1.00 51.53 115 TRP A C 1
ATOM 878 O O . TRP A 1 115 ? 13.050 4.944 -47.611 1.00 51.53 115 TRP A O 1
ATOM 888 N N . PHE A 1 116 ? 13.761 3.708 -45.865 1.00 42.25 116 PHE A N 1
ATOM 889 C CA . PHE A 1 116 ? 12.664 3.783 -44.920 1.00 42.25 116 PHE A CA 1
ATOM 890 C C . PHE A 1 116 ? 11.748 2.547 -45.217 1.00 42.25 116 PHE A C 1
ATOM 892 O O . PHE A 1 116 ? 10.770 2.647 -45.939 1.00 42.25 116 PHE A O 1
ATOM 899 N N . GLY A 1 117 ? 12.093 1.374 -44.653 1.00 41.53 117 GLY A N 1
ATOM 900 C CA . GLY A 1 117 ? 11.518 0.000 -44.686 1.00 41.53 117 GLY A CA 1
ATOM 901 C C . GLY A 1 117 ? 12.139 -0.841 -43.531 1.00 41.53 117 GLY A C 1
ATOM 902 O O . GLY A 1 117 ? 13.105 -0.364 -42.952 1.00 41.53 117 GLY A O 1
ATOM 903 N N . TYR A 1 118 ? 11.659 -2.017 -43.089 1.00 42.62 118 TYR A N 1
ATOM 904 C CA . TYR A 1 118 ? 12.209 -2.637 -41.845 1.00 42.62 118 TYR A CA 1
ATOM 905 C C . TYR A 1 118 ? 12.448 -4.149 -41.841 1.00 42.62 118 TYR A C 1
ATOM 907 O O . TYR A 1 118 ? 11.610 -4.907 -42.323 1.00 42.62 118 TYR A O 1
ATOM 915 N N . ASP A 1 119 ? 13.527 -4.565 -41.154 1.00 48.53 119 ASP A N 1
ATOM 916 C CA . ASP A 1 119 ? 13.888 -5.982 -41.031 1.00 48.53 119 ASP A CA 1
ATOM 917 C C . ASP A 1 119 ? 13.137 -6.723 -39.917 1.00 48.53 119 ASP A C 1
ATOM 919 O O . ASP A 1 119 ? 12.714 -7.857 -40.131 1.00 48.53 119 ASP A O 1
ATOM 923 N N . ARG A 1 120 ? 12.932 -6.111 -38.738 1.00 47.69 120 ARG A N 1
ATOM 924 C CA . ARG A 1 120 ? 11.976 -6.580 -37.711 1.00 47.69 120 ARG A CA 1
ATOM 925 C C . ARG A 1 120 ? 11.376 -5.380 -36.980 1.00 47.69 120 ARG A C 1
ATOM 927 O O . ARG A 1 120 ? 12.122 -4.449 -36.670 1.00 47.69 120 ARG A O 1
ATOM 934 N N . PRO A 1 121 ? 10.068 -5.373 -36.670 1.00 51.75 121 PRO A N 1
ATOM 935 C CA . PRO A 1 121 ? 9.491 -4.292 -35.888 1.00 51.75 121 PRO A CA 1
ATOM 936 C C . PRO A 1 121 ? 10.115 -4.289 -34.486 1.00 51.75 121 PRO A C 1
ATOM 938 O O . PRO A 1 121 ? 10.237 -5.335 -33.851 1.00 51.75 121 PRO A O 1
ATOM 941 N N . CYS A 1 122 ? 10.476 -3.111 -33.968 1.00 51.91 122 CYS A N 1
ATOM 942 C CA . CYS A 1 122 ? 10.996 -2.966 -32.597 1.00 51.91 122 CYS A CA 1
ATOM 943 C C . CYS A 1 122 ? 10.018 -3.558 -31.555 1.00 51.91 122 CYS A C 1
ATOM 945 O O . CYS A 1 122 ? 10.421 -4.142 -30.547 1.00 51.91 122 CYS A O 1
ATOM 947 N N . LEU A 1 123 ? 8.720 -3.502 -31.884 1.00 50.19 123 LEU A N 1
ATOM 948 C CA . LEU A 1 123 ? 7.640 -4.160 -31.164 1.00 50.19 123 LEU A CA 1
ATOM 949 C C . LEU A 1 123 ? 7.843 -5.676 -31.009 1.00 50.19 123 LEU A C 1
ATOM 951 O O . LEU A 1 123 ? 7.540 -6.178 -29.936 1.00 50.19 123 LEU A O 1
ATOM 955 N N . ASP A 1 124 ? 8.361 -6.414 -31.999 1.00 55.84 124 ASP A N 1
ATOM 956 C CA . ASP A 1 124 ? 8.528 -7.877 -31.893 1.00 55.84 124 ASP A CA 1
ATOM 957 C C . ASP A 1 124 ? 9.592 -8.261 -30.866 1.00 55.84 124 ASP A C 1
ATOM 959 O O . ASP A 1 124 ? 9.398 -9.210 -30.112 1.00 55.84 124 ASP A O 1
ATOM 963 N N . VAL A 1 125 ? 10.701 -7.519 -30.787 1.00 57.84 125 VAL A N 1
ATOM 964 C CA . VAL A 1 125 ? 11.776 -7.802 -29.818 1.00 57.84 125 VAL A CA 1
ATOM 965 C C . VAL A 1 125 ? 11.279 -7.554 -28.390 1.00 57.84 125 VAL A C 1
ATOM 967 O O . VAL A 1 125 ? 11.441 -8.407 -27.513 1.00 57.84 125 VAL A O 1
ATOM 970 N N . LEU A 1 126 ? 10.584 -6.432 -28.177 1.00 56.72 126 LEU A N 1
ATOM 971 C CA . LEU A 1 126 ? 9.905 -6.125 -26.916 1.00 56.72 126 LEU A CA 1
ATOM 972 C C . LEU A 1 126 ? 8.793 -7.136 -26.598 1.00 56.72 126 LEU A C 1
ATOM 974 O O . LEU A 1 126 ? 8.708 -7.603 -25.467 1.00 56.72 126 LEU A O 1
ATOM 978 N N . THR A 1 127 ? 7.985 -7.533 -27.581 1.00 60.53 127 THR A N 1
ATOM 979 C CA . THR A 1 127 ? 6.866 -8.476 -27.402 1.00 60.53 127 THR A CA 1
ATOM 980 C C . THR A 1 127 ? 7.351 -9.896 -27.130 1.00 60.53 127 THR A C 1
ATOM 982 O O . THR A 1 127 ? 6.716 -10.605 -26.356 1.00 60.53 127 THR A O 1
ATOM 985 N N . LEU A 1 128 ? 8.473 -10.325 -27.711 1.00 72.50 128 LEU A N 1
ATOM 986 C CA . LEU A 1 128 ? 9.071 -11.633 -27.442 1.00 72.50 128 LEU A CA 1
ATOM 987 C C . LEU A 1 128 ? 9.596 -11.707 -26.001 1.00 72.50 128 LEU A C 1
ATOM 989 O O . LEU A 1 128 ? 9.281 -12.655 -25.280 1.00 72.50 128 LEU A O 1
ATOM 993 N N . SER A 1 129 ? 10.328 -10.676 -25.562 1.00 62.03 129 SER A N 1
ATOM 994 C CA . SER A 1 129 ? 10.841 -10.579 -24.189 1.00 62.03 129 SER A CA 1
ATOM 995 C C . SER A 1 129 ? 9.705 -10.442 -23.162 1.00 62.03 129 SER A C 1
ATOM 997 O O . SER A 1 129 ? 9.685 -11.135 -22.139 1.00 62.03 129 SER A O 1
ATOM 999 N N . TYR A 1 130 ? 8.693 -9.624 -23.484 1.00 64.00 130 TYR A N 1
ATOM 1000 C CA . TYR A 1 130 ? 7.499 -9.438 -22.665 1.00 64.00 130 TYR A CA 1
ATOM 1001 C C . TYR A 1 130 ? 6.665 -10.717 -22.570 1.00 64.00 130 TYR A C 1
ATOM 1003 O O . TYR A 1 130 ? 6.350 -11.119 -21.459 1.00 64.00 130 TYR A O 1
ATOM 1011 N N . LYS A 1 131 ? 6.371 -11.428 -23.670 1.00 70.50 131 LYS A N 1
ATOM 1012 C CA . LYS A 1 131 ? 5.582 -12.680 -23.644 1.00 70.50 131 LYS A CA 1
ATOM 1013 C C . LYS A 1 131 ? 6.150 -13.728 -22.687 1.00 70.50 131 LYS A C 1
ATOM 1015 O O . LYS A 1 131 ? 5.376 -14.413 -22.023 1.00 70.50 131 LYS A O 1
ATOM 1020 N N . HIS A 1 132 ? 7.476 -13.837 -22.588 1.00 72.69 132 HIS A N 1
ATOM 1021 C CA . HIS A 1 132 ? 8.114 -14.812 -21.700 1.00 72.69 132 HIS A CA 1
ATOM 1022 C C . HIS A 1 132 ? 7.962 -14.458 -20.205 1.00 72.69 132 HIS A C 1
ATOM 1024 O O . HIS A 1 132 ? 7.957 -15.352 -19.359 1.00 72.69 132 HIS A O 1
ATOM 1030 N N . HIS A 1 133 ? 7.794 -13.175 -19.869 1.00 68.81 133 HIS A N 1
ATOM 1031 C CA . HIS A 1 133 ? 7.675 -12.693 -18.486 1.00 68.81 133 HIS A CA 1
ATOM 1032 C C . HIS A 1 133 ? 6.246 -12.277 -18.100 1.00 68.81 133 HIS A C 1
ATOM 1034 O O . HIS A 1 133 ? 5.898 -12.293 -16.922 1.00 68.81 133 HIS A O 1
ATOM 1040 N N . GLN A 1 134 ? 5.382 -11.970 -19.069 1.00 61.81 134 GLN A N 1
ATOM 1041 C CA . GLN A 1 134 ? 3.995 -11.545 -18.872 1.00 61.81 134 GLN A CA 1
ATOM 1042 C C . GLN A 1 134 ? 3.181 -12.599 -18.118 1.00 61.81 134 GLN A C 1
ATOM 1044 O O . GLN A 1 134 ? 2.368 -12.244 -17.271 1.00 61.81 134 GLN A O 1
ATOM 1049 N N . VAL A 1 135 ? 3.417 -13.890 -18.380 1.00 71.94 135 VAL A N 1
ATOM 1050 C CA . VAL A 1 135 ? 2.762 -14.978 -17.636 1.00 71.94 135 VAL A CA 1
ATOM 1051 C C . VAL A 1 135 ? 3.192 -14.961 -16.166 1.00 71.94 135 VAL A C 1
ATOM 1053 O O . VAL A 1 135 ? 2.342 -15.056 -15.287 1.00 71.94 135 VAL A O 1
ATOM 1056 N N . ALA A 1 136 ? 4.484 -14.764 -15.883 1.00 73.25 136 ALA A N 1
ATOM 1057 C CA . ALA A 1 136 ? 4.994 -14.689 -14.515 1.00 73.25 136 ALA A CA 1
ATOM 1058 C C . ALA A 1 136 ? 4.452 -13.456 -13.770 1.00 73.25 136 ALA A C 1
ATOM 1060 O O . ALA A 1 136 ? 3.926 -13.595 -12.667 1.00 73.25 136 ALA A O 1
ATOM 1061 N N . PHE A 1 137 ? 4.501 -12.268 -14.384 1.00 70.62 137 PHE A N 1
ATOM 1062 C CA . PHE A 1 137 ? 3.927 -11.047 -13.806 1.00 70.62 137 PHE A CA 1
ATOM 1063 C C . PHE A 1 137 ? 2.404 -11.130 -13.647 1.00 70.62 137 PHE A C 1
ATOM 1065 O O . PHE A 1 137 ? 1.874 -10.653 -12.648 1.00 70.62 137 PHE A O 1
ATOM 1072 N N . GLY A 1 138 ? 1.698 -11.776 -14.579 1.00 65.06 138 GLY A N 1
ATOM 1073 C CA . GLY A 1 138 ? 0.259 -12.020 -14.486 1.00 65.06 138 GLY A CA 1
ATOM 1074 C C . GLY A 1 138 ? -0.102 -12.939 -13.320 1.00 65.06 138 GLY A C 1
ATOM 1075 O O . GLY A 1 138 ? -0.983 -12.606 -12.533 1.00 65.06 138 GLY A O 1
ATOM 1076 N N . VAL A 1 139 ? 0.615 -14.056 -13.150 1.00 77.81 139 VAL A N 1
ATOM 1077 C CA . VAL A 1 139 ? 0.424 -14.973 -12.012 1.00 77.81 139 VAL A CA 1
ATOM 1078 C C . VAL A 1 139 ? 0.727 -14.274 -10.684 1.00 77.81 139 VAL A C 1
ATOM 1080 O O . VAL A 1 139 ? -0.091 -14.346 -9.769 1.00 77.81 139 VAL A O 1
ATOM 1083 N N . TRP A 1 140 ? 1.837 -13.536 -10.583 1.00 77.75 140 TRP A N 1
ATOM 1084 C CA . TRP A 1 140 ? 2.151 -12.745 -9.386 1.00 77.75 140 TRP A CA 1
ATOM 1085 C C . TRP A 1 140 ? 1.101 -11.666 -9.101 1.00 77.75 140 TRP A C 1
ATOM 1087 O O . TRP A 1 140 ? 0.671 -11.529 -7.958 1.00 77.75 140 TRP A O 1
ATOM 1097 N N . GLY A 1 141 ? 0.634 -10.950 -10.125 1.00 70.56 141 GLY A N 1
ATOM 1098 C CA . GLY A 1 141 ? -0.432 -9.955 -10.002 1.00 70.56 141 GLY A CA 1
ATOM 1099 C C . GLY A 1 141 ? -1.750 -10.557 -9.509 1.00 70.56 141 GLY A C 1
ATOM 1100 O O . GLY A 1 141 ? -2.387 -9.983 -8.632 1.00 70.56 141 GLY A O 1
ATOM 1101 N N . ILE A 1 142 ? -2.128 -11.745 -9.995 1.00 71.62 142 ILE A N 1
ATOM 1102 C CA . ILE A 1 142 ? -3.317 -12.475 -9.527 1.00 71.62 142 ILE A CA 1
ATOM 1103 C C . ILE A 1 142 ? -3.157 -12.912 -8.064 1.00 71.62 142 ILE A C 1
ATOM 1105 O O . ILE A 1 142 ? -4.082 -12.734 -7.275 1.00 71.62 142 ILE A O 1
ATOM 1109 N N . ILE A 1 143 ? -1.990 -13.437 -7.673 1.00 78.50 143 ILE A N 1
ATOM 1110 C CA . ILE A 1 143 ? -1.712 -13.825 -6.279 1.00 78.50 143 ILE A CA 1
ATOM 1111 C C . ILE A 1 143 ? -1.805 -12.604 -5.351 1.00 78.50 143 ILE A C 1
ATOM 1113 O O . ILE A 1 143 ? -2.479 -12.665 -4.323 1.00 78.50 143 ILE A O 1
ATOM 1117 N N . LEU A 1 144 ? -1.191 -11.478 -5.730 1.00 77.06 144 LEU A N 1
ATOM 1118 C CA . LEU A 1 144 ? -1.258 -10.228 -4.969 1.00 77.06 144 LEU A CA 1
ATOM 1119 C C . LEU A 1 144 ? -2.689 -9.680 -4.888 1.00 77.06 144 LEU A C 1
ATOM 1121 O O . LEU A 1 144 ? -3.115 -9.279 -3.807 1.00 77.06 144 LEU A O 1
ATOM 1125 N N . ALA A 1 145 ? -3.458 -9.733 -5.979 1.00 70.50 145 ALA A N 1
ATOM 1126 C CA . ALA A 1 145 ? -4.862 -9.328 -5.987 1.00 70.50 145 ALA A CA 1
ATOM 1127 C C . ALA A 1 145 ? -5.721 -10.199 -5.053 1.00 70.50 145 ALA A C 1
ATOM 1129 O O . ALA A 1 145 ? -6.546 -9.668 -4.314 1.00 70.50 145 ALA A O 1
ATOM 1130 N N . ILE A 1 146 ? -5.502 -11.520 -5.015 1.00 78.75 146 ILE A N 1
ATOM 1131 C CA . ILE A 1 146 ? -6.191 -12.422 -4.076 1.00 78.75 146 ILE A CA 1
ATOM 1132 C C . ILE A 1 146 ? -5.842 -12.062 -2.624 1.00 78.75 146 ILE A C 1
ATOM 1134 O O . ILE A 1 146 ? -6.742 -11.947 -1.792 1.00 78.75 146 ILE A O 1
ATOM 1138 N N . ILE A 1 147 ? -4.561 -11.825 -2.319 1.00 77.88 147 ILE A N 1
ATOM 1139 C CA . ILE A 1 147 ? -4.111 -11.403 -0.980 1.00 77.88 147 ILE A CA 1
ATOM 1140 C C . ILE A 1 147 ? -4.755 -10.063 -0.585 1.00 77.88 147 ILE A C 1
ATOM 1142 O O . ILE A 1 147 ? -5.268 -9.932 0.526 1.00 77.88 147 ILE A O 1
ATOM 1146 N N . GLN A 1 148 ? -4.801 -9.088 -1.498 1.00 77.44 148 GLN A N 1
ATOM 1147 C CA . GLN A 1 148 ? -5.443 -7.790 -1.271 1.00 77.44 148 GLN A CA 1
ATOM 1148 C C . GLN A 1 148 ? -6.961 -7.905 -1.077 1.00 77.44 148 GLN A C 1
ATOM 1150 O O . GLN A 1 148 ? -7.502 -7.263 -0.181 1.00 77.44 148 GLN A O 1
ATOM 1155 N N . VAL A 1 149 ? -7.655 -8.754 -1.842 1.00 72.25 149 VAL A N 1
ATOM 1156 C CA . VAL A 1 149 ? -9.093 -9.016 -1.657 1.00 72.25 149 VAL A CA 1
ATOM 1157 C C . VAL A 1 149 ? -9.363 -9.658 -0.293 1.00 72.25 149 VAL A C 1
ATOM 1159 O O . VAL A 1 149 ? -10.283 -9.234 0.404 1.00 72.25 149 VAL A O 1
ATOM 1162 N N . ILE A 1 150 ? -8.540 -10.618 0.145 1.00 77.44 150 ILE A N 1
ATOM 1163 C CA . ILE A 1 150 ? -8.649 -11.217 1.487 1.00 77.44 150 ILE A CA 1
ATOM 1164 C C . ILE A 1 150 ? -8.419 -10.159 2.578 1.00 77.44 150 ILE A C 1
ATOM 1166 O O . ILE A 1 150 ? -9.173 -10.109 3.556 1.00 77.44 150 ILE A O 1
ATOM 1170 N N . ALA A 1 151 ? -7.428 -9.280 2.407 1.00 74.81 151 ALA A N 1
ATOM 1171 C CA . ALA A 1 151 ? -7.161 -8.181 3.334 1.00 74.81 151 ALA A CA 1
ATOM 1172 C C . ALA A 1 151 ? -8.323 -7.169 3.392 1.00 74.81 151 ALA A C 1
ATOM 1174 O O . ALA A 1 151 ? -8.728 -6.774 4.486 1.00 74.81 151 ALA A O 1
ATOM 1175 N N . LEU A 1 152 ? -8.916 -6.807 2.248 1.00 71.00 152 LEU A N 1
ATOM 1176 C CA . LEU A 1 152 ? -10.089 -5.926 2.164 1.00 71.00 152 LEU A CA 1
ATOM 1177 C C . LEU A 1 152 ? -11.334 -6.546 2.808 1.00 71.00 152 LEU A C 1
ATOM 1179 O O . LEU A 1 152 ? -12.023 -5.867 3.565 1.00 71.00 152 LEU A O 1
ATOM 1183 N N . ILE A 1 153 ? -11.605 -7.834 2.573 1.00 76.69 153 ILE A N 1
ATOM 1184 C CA . ILE A 1 153 ? -12.709 -8.553 3.227 1.00 76.69 153 ILE A CA 1
ATOM 1185 C C . ILE A 1 153 ? -12.488 -8.590 4.745 1.00 76.69 153 ILE A C 1
ATOM 1187 O O . ILE A 1 153 ? -13.411 -8.306 5.508 1.00 76.69 153 ILE A O 1
ATOM 1191 N N . SER A 1 154 ? -11.259 -8.861 5.194 1.00 75.38 154 SER A N 1
ATOM 1192 C CA . SER A 1 154 ? -10.904 -8.845 6.619 1.00 75.38 154 SER A CA 1
ATOM 1193 C C . SER A 1 154 ? -11.097 -7.456 7.240 1.00 75.38 154 SER A C 1
ATOM 1195 O O . SER A 1 154 ? -11.672 -7.345 8.321 1.00 75.38 154 SER A O 1
ATOM 1197 N N . ALA A 1 155 ? -10.689 -6.390 6.545 1.00 75.62 155 ALA A N 1
ATOM 1198 C CA . ALA A 1 155 ? -10.886 -5.007 6.977 1.00 75.62 155 ALA A CA 1
ATOM 1199 C C . ALA A 1 155 ? -12.371 -4.593 6.987 1.00 75.62 155 ALA A C 1
ATOM 1201 O O . ALA A 1 155 ? -12.809 -3.903 7.905 1.00 75.62 155 ALA A O 1
ATOM 1202 N N . TYR A 1 156 ? -13.174 -5.049 6.024 1.00 79.81 156 TYR A N 1
ATOM 1203 C CA . TYR A 1 156 ? -14.619 -4.811 6.009 1.00 79.81 156 TYR A CA 1
ATOM 1204 C C . TYR A 1 156 ? -15.321 -5.507 7.184 1.00 79.81 156 TYR A C 1
ATOM 1206 O O . TYR A 1 156 ? -16.072 -4.867 7.922 1.00 79.81 156 TYR A O 1
ATOM 1214 N N . ILE A 1 157 ? -15.018 -6.790 7.418 1.00 78.56 157 ILE A N 1
ATOM 1215 C CA . ILE A 1 157 ? -15.513 -7.545 8.580 1.00 78.56 157 ILE A CA 1
ATOM 1216 C C . ILE A 1 157 ? -15.098 -6.845 9.879 1.00 78.56 157 ILE A C 1
ATOM 1218 O O . ILE A 1 157 ? -15.908 -6.750 10.801 1.00 78.56 157 ILE A O 1
ATOM 1222 N N . LEU A 1 158 ? -13.877 -6.307 9.946 1.00 74.81 158 LEU A N 1
ATOM 1223 C CA . LEU A 1 158 ? -13.416 -5.504 11.073 1.00 74.81 158 LEU A CA 1
ATOM 1224 C C . LEU A 1 158 ? -14.322 -4.283 11.295 1.00 74.81 158 LEU A C 1
ATOM 1226 O O . LEU A 1 158 ? -14.874 -4.126 12.380 1.00 74.81 158 LEU A O 1
ATOM 1230 N N . ILE A 1 159 ? -14.516 -3.453 10.266 1.00 75.75 159 ILE A N 1
ATOM 1231 C CA . ILE A 1 159 ? -15.298 -2.208 10.332 1.00 75.75 159 ILE A CA 1
ATOM 1232 C C . ILE A 1 159 ? -16.750 -2.466 10.754 1.00 75.75 159 ILE A C 1
ATOM 1234 O O . ILE A 1 159 ? -17.273 -1.724 11.581 1.00 75.75 159 ILE A O 1
ATOM 1238 N N . VAL A 1 160 ? -17.389 -3.517 10.229 1.00 81.19 160 VAL A N 1
ATOM 1239 C CA . VAL A 1 160 ? -18.785 -3.863 10.560 1.00 81.19 160 VAL A CA 1
ATOM 1240 C C . VAL A 1 160 ? -18.930 -4.386 11.996 1.00 81.19 160 VAL A C 1
ATOM 1242 O O . VAL A 1 160 ? -19.972 -4.178 12.612 1.00 81.19 160 VAL A O 1
ATOM 1245 N N . ASN A 1 161 ? -17.896 -5.030 12.551 1.00 82.56 161 ASN A N 1
ATOM 1246 C CA . ASN A 1 161 ? -17.907 -5.543 13.926 1.00 82.56 161 ASN A CA 1
ATOM 1247 C C . ASN A 1 161 ? -17.321 -4.571 14.969 1.00 82.56 161 ASN A C 1
ATOM 1249 O O . ASN A 1 161 ? -17.396 -4.862 16.164 1.00 82.56 161 ASN A O 1
ATOM 1253 N N . LEU A 1 162 ? -16.737 -3.433 14.571 1.00 79.75 162 LEU A N 1
ATOM 1254 C CA . LEU A 1 162 ? -16.312 -2.413 15.534 1.00 79.75 162 LEU A CA 1
ATOM 1255 C C . LEU A 1 162 ? -17.549 -1.809 16.228 1.00 79.75 162 LEU A C 1
ATOM 1257 O O . LEU A 1 162 ? -18.473 -1.368 15.539 1.00 79.75 162 LEU A O 1
ATOM 1261 N N . PRO A 1 163 ? -17.568 -1.701 17.571 1.00 79.62 163 PRO A N 1
ATOM 1262 C CA . PRO A 1 163 ? -18.656 -1.030 18.267 1.00 79.62 163 PRO A CA 1
ATOM 1263 C C . PRO A 1 163 ? -18.750 0.429 17.817 1.00 79.62 163 PRO A C 1
ATOM 1265 O O . PRO A 1 163 ? -17.735 1.126 17.645 1.00 79.62 163 PRO A O 1
ATOM 1268 N N . THR A 1 164 ? -19.993 0.884 17.643 1.00 84.44 164 THR A N 1
ATOM 1269 C CA . THR A 1 164 ? -20.304 2.269 17.270 1.00 84.44 164 THR A CA 1
ATOM 1270 C C . THR A 1 164 ? -19.680 3.238 18.278 1.00 84.44 164 THR A C 1
ATOM 1272 O O . THR A 1 164 ? -19.512 2.899 19.453 1.00 84.44 164 THR A O 1
ATOM 1275 N N . SER A 1 165 ? -19.322 4.450 17.840 1.00 82.25 165 SER A N 1
ATOM 1276 C CA . SER A 1 165 ? -18.706 5.446 18.731 1.00 82.25 165 SER A CA 1
ATOM 1277 C C . SER A 1 165 ? -19.579 5.724 19.957 1.00 82.25 165 SER A C 1
ATOM 1279 O O . SER A 1 165 ? -19.065 5.731 21.066 1.00 82.25 165 SER A O 1
ATOM 1281 N N . GLU A 1 166 ? -20.905 5.797 19.790 1.00 88.44 166 GLU A N 1
ATOM 1282 C CA . GLU A 1 166 ? -21.833 5.929 20.918 1.00 88.44 166 GLU A CA 1
ATOM 1283 C C . GLU A 1 166 ? -21.767 4.778 21.929 1.00 88.44 166 GLU A C 1
ATOM 1285 O O . GLU A 1 166 ? -21.884 5.026 23.127 1.00 88.44 166 GLU A O 1
ATOM 1290 N N . GLN A 1 167 ? -21.631 3.522 21.487 1.00 86.88 167 GLN A N 1
ATOM 1291 C CA . GLN A 1 167 ? -21.508 2.394 22.418 1.00 86.88 167 GLN A CA 1
ATOM 1292 C C . GLN A 1 167 ? -20.212 2.500 23.219 1.00 86.88 167 GLN A C 1
ATOM 1294 O O . GLN A 1 167 ? -20.254 2.374 24.442 1.00 86.88 167 GLN A O 1
ATOM 1299 N N . ARG A 1 168 ? -19.099 2.834 22.555 1.00 83.31 168 ARG A N 1
ATOM 1300 C CA . ARG A 1 168 ? -17.819 3.104 23.223 1.00 83.31 168 ARG A CA 1
ATOM 1301 C C . ARG A 1 168 ? -17.929 4.246 24.232 1.00 83.31 168 ARG A C 1
ATOM 1303 O O . ARG A 1 168 ? -17.524 4.085 25.375 1.00 83.31 168 ARG A O 1
ATOM 1310 N N . ASP A 1 169 ? -18.551 5.361 23.858 1.00 88.88 169 ASP A N 1
ATOM 1311 C CA . ASP A 1 169 ? -18.720 6.527 24.736 1.00 88.88 169 ASP A CA 1
ATOM 1312 C C . ASP A 1 169 ? -19.640 6.261 25.939 1.00 88.88 169 ASP A C 1
ATOM 1314 O O . ASP A 1 169 ? -19.542 6.955 26.957 1.00 88.88 169 ASP A O 1
ATOM 1318 N N . ARG A 1 170 ? -20.561 5.292 25.838 1.00 91.12 170 ARG A N 1
ATOM 1319 C CA . ARG A 1 170 ? -21.367 4.806 26.973 1.00 91.12 170 ARG A CA 1
ATOM 1320 C C . ARG A 1 170 ? -20.542 3.898 27.882 1.00 91.12 170 ARG A C 1
ATOM 1322 O O . ARG A 1 170 ? -20.604 4.057 29.096 1.00 91.12 170 ARG A O 1
ATOM 1329 N N . GLU A 1 171 ? -19.758 2.991 27.308 1.00 89.62 171 GLU A N 1
ATOM 1330 C CA . GLU A 1 171 ? -18.918 2.038 28.041 1.00 89.62 171 GLU A CA 1
ATOM 1331 C C . GLU A 1 171 ? -17.786 2.753 28.805 1.00 89.62 171 GLU A C 1
ATOM 1333 O O . GLU A 1 171 ? -17.619 2.540 30.007 1.00 89.62 171 GLU A O 1
ATOM 1338 N N . TYR A 1 172 ? -17.110 3.719 28.169 1.00 88.38 172 TYR A N 1
ATOM 1339 C CA . TYR A 1 172 ? -16.133 4.591 28.832 1.00 88.38 172 TYR A CA 1
ATOM 1340 C C . TYR A 1 172 ? -16.757 5.449 29.941 1.00 88.38 172 TYR A C 1
ATOM 1342 O O . TYR A 1 172 ? -16.140 5.616 30.992 1.00 88.38 172 TYR A O 1
ATOM 1350 N N . ARG A 1 173 ? -17.982 5.970 29.757 1.00 92.25 173 ARG A N 1
ATOM 1351 C CA . ARG A 1 173 ? -18.691 6.697 30.827 1.00 92.25 173 ARG A CA 1
ATOM 1352 C C . ARG A 1 173 ? -19.045 5.796 32.007 1.00 92.25 173 ARG A C 1
ATOM 1354 O O . ARG A 1 173 ? -18.825 6.205 33.142 1.00 92.25 173 ARG A O 1
ATOM 1361 N N . ALA A 1 174 ? -19.530 4.582 31.756 1.00 91.75 174 ALA A N 1
ATOM 1362 C CA . ALA A 1 174 ? -19.884 3.635 32.810 1.00 91.75 174 ALA A CA 1
ATOM 1363 C C . ALA A 1 174 ? -18.670 3.247 33.677 1.00 91.75 174 ALA A C 1
ATOM 1365 O O . ALA A 1 174 ? -18.759 3.264 34.906 1.00 91.75 174 ALA A O 1
ATOM 1366 N N . GLU A 1 175 ? -17.516 2.970 33.060 1.00 87.19 175 GLU A N 1
ATOM 1367 C CA . GLU A 1 175 ? -16.289 2.674 33.813 1.00 87.19 175 GLU A CA 1
ATOM 1368 C C . GLU A 1 175 ? -15.738 3.928 34.522 1.00 87.19 175 GLU A C 1
ATOM 1370 O O . GLU A 1 175 ? -15.268 3.840 35.655 1.00 87.19 175 GLU A O 1
ATOM 1375 N N . HIS A 1 176 ? -15.873 5.123 33.934 1.00 90.56 176 HIS A N 1
ATOM 1376 C CA . HIS A 1 176 ? -15.488 6.372 34.600 1.00 90.56 176 HIS A CA 1
ATOM 1377 C C . HIS A 1 176 ? -16.347 6.665 35.846 1.00 90.56 176 HIS A C 1
ATOM 1379 O O . HIS A 1 176 ? -15.810 7.005 36.900 1.00 90.56 176 HIS A O 1
ATOM 1385 N N . GLU A 1 177 ? -17.669 6.465 35.776 1.00 90.88 177 GLU A N 1
ATOM 1386 C CA . GLU A 1 177 ? -18.565 6.569 36.938 1.00 90.88 177 GLU A CA 1
ATOM 1387 C C . GLU A 1 177 ? -18.209 5.558 38.038 1.00 90.88 177 GLU A C 1
ATOM 1389 O O . GLU A 1 177 ? -18.222 5.896 39.226 1.00 90.88 177 GLU A O 1
ATOM 1394 N N . ARG A 1 178 ? -17.849 4.325 37.658 1.00 86.38 178 ARG A N 1
ATOM 1395 C CA . ARG A 1 178 ? -17.382 3.287 38.586 1.00 86.38 178 ARG A CA 1
ATOM 1396 C C . ARG A 1 178 ? -16.094 3.704 39.300 1.00 86.38 178 ARG A C 1
ATOM 1398 O O . ARG A 1 178 ? -16.018 3.587 40.522 1.00 86.38 178 ARG A O 1
ATOM 1405 N N . LEU A 1 179 ? -15.109 4.226 38.567 1.00 83.38 179 LEU A N 1
ATOM 1406 C CA . LEU A 1 179 ? -13.845 4.705 39.137 1.00 83.38 179 LEU A CA 1
ATOM 1407 C C . LEU A 1 179 ? -14.052 5.913 40.065 1.00 83.38 179 LEU A C 1
ATOM 1409 O O . LEU A 1 179 ? -13.458 5.954 41.142 1.00 83.38 179 LEU A O 1
ATOM 1413 N N . ILE A 1 180 ? -14.945 6.847 39.716 1.00 87.19 180 ILE A N 1
ATOM 1414 C CA . ILE A 1 180 ? -15.318 7.967 40.597 1.00 87.19 180 ILE A CA 1
ATOM 1415 C C . ILE A 1 180 ? -15.937 7.461 41.906 1.00 87.19 180 ILE A C 1
ATOM 1417 O O . ILE A 1 180 ? -15.589 7.973 42.968 1.00 87.19 180 ILE A O 1
ATOM 1421 N N . LYS A 1 181 ? -16.828 6.458 41.865 1.00 84.50 181 LYS A N 1
ATOM 1422 C CA . LYS A 1 181 ? -17.434 5.885 43.083 1.00 84.50 181 LYS A CA 1
ATOM 1423 C C . LYS A 1 181 ? -16.381 5.297 44.027 1.00 84.50 181 LYS A C 1
ATOM 1425 O O . LYS A 1 181 ? -16.412 5.614 45.213 1.00 84.50 181 LYS A O 1
ATOM 1430 N N . ILE A 1 182 ? -15.425 4.533 43.491 1.00 81.75 182 ILE A N 1
ATOM 1431 C CA . ILE A 1 182 ? -14.297 3.970 44.256 1.00 81.75 182 ILE A CA 1
ATOM 1432 C C . ILE A 1 182 ? -13.433 5.095 44.851 1.00 81.75 182 ILE A C 1
ATOM 1434 O O . ILE A 1 182 ? -13.139 5.095 46.044 1.00 81.75 182 ILE A O 1
ATOM 1438 N N . GLY A 1 183 ? -13.066 6.097 44.044 1.00 84.75 183 GLY A N 1
ATOM 1439 C CA . GLY A 1 183 ? -12.218 7.211 44.483 1.00 84.75 183 GLY A CA 1
ATOM 1440 C C . GLY A 1 183 ? -12.857 8.129 45.532 1.00 84.75 183 GLY A C 1
ATOM 1441 O O . GLY A 1 183 ? -12.142 8.826 46.248 1.00 84.75 183 GLY A O 1
ATOM 1442 N N . ARG A 1 184 ? -14.190 8.131 45.663 1.00 89.12 184 ARG A N 1
ATOM 1443 C CA . ARG A 1 184 ? -14.921 8.981 46.620 1.00 89.12 184 ARG A CA 1
ATOM 1444 C C . ARG A 1 184 ? -15.017 8.394 48.034 1.00 89.12 184 ARG A C 1
ATOM 1446 O O . ARG A 1 184 ? -15.751 8.942 48.852 1.00 89.12 184 ARG A O 1
ATOM 1453 N N . GLY A 1 185 ? -14.323 7.289 48.314 1.00 70.44 185 GLY A N 1
ATOM 1454 C CA . GLY A 1 185 ? -14.397 6.603 49.608 1.00 70.44 185 GLY A CA 1
ATOM 1455 C C . GLY A 1 185 ? -15.737 5.906 49.851 1.00 70.44 185 GLY A C 1
ATOM 1456 O O . GLY A 1 185 ? -16.067 5.601 50.992 1.00 70.44 185 GLY A O 1
ATOM 1457 N N . GLY A 1 186 ? -16.518 5.660 48.794 1.00 61.00 186 GLY A N 1
ATOM 1458 C CA . GLY A 1 186 ? -17.585 4.677 48.870 1.00 61.00 186 GLY A CA 1
ATOM 1459 C C . GLY A 1 186 ? -16.937 3.303 48.933 1.00 61.00 186 GLY A C 1
ATOM 1460 O O . GLY A 1 186 ? -16.410 2.848 47.915 1.00 61.00 186 GLY A O 1
ATOM 1461 N N . ASP A 1 187 ? -16.965 2.668 50.110 1.00 60.41 187 ASP A N 1
ATOM 1462 C CA . ASP A 1 187 ? -16.659 1.242 50.231 1.00 60.41 187 ASP A CA 1
ATOM 1463 C C . ASP A 1 187 ? -17.399 0.504 49.109 1.00 60.41 187 ASP A C 1
ATOM 1465 O O . ASP A 1 187 ? -18.593 0.763 48.908 1.00 60.41 187 ASP A O 1
ATOM 1469 N N . PRO A 1 188 ? -16.720 -0.355 48.328 1.00 58.81 188 PRO A N 1
ATOM 1470 C CA . PRO A 1 188 ? -17.341 -0.996 47.184 1.00 58.81 188 PRO A CA 1
ATOM 1471 C C . PRO A 1 188 ? -18.478 -1.883 47.683 1.00 58.81 188 PRO A C 1
ATOM 1473 O O . PRO A 1 188 ? -18.232 -2.982 48.185 1.00 58.81 188 PRO A O 1
ATOM 1476 N N . GLU A 1 189 ? -19.717 -1.389 47.547 1.00 55.56 189 GLU A N 1
ATOM 1477 C CA . GLU A 1 189 ? -20.929 -2.142 47.856 1.00 55.56 189 GLU A CA 1
ATOM 1478 C C . GLU A 1 189 ? -20.795 -3.511 47.200 1.00 55.56 189 GLU A C 1
ATOM 1480 O O . GLU A 1 189 ? -20.668 -3.627 45.974 1.00 55.56 189 GLU A O 1
ATOM 1485 N N . GLN A 1 190 ? -20.752 -4.545 48.045 1.00 56.12 190 GLN A N 1
ATOM 1486 C CA . GLN A 1 190 ? -20.635 -5.921 47.591 1.00 56.12 190 GLN A CA 1
ATOM 1487 C C . GLN A 1 190 ? -21.697 -6.166 46.516 1.00 56.12 190 GLN A C 1
ATOM 1489 O O . GLN A 1 190 ? -22.843 -5.752 46.719 1.00 56.12 190 GLN A O 1
ATOM 1494 N N . PRO A 1 191 ? -21.356 -6.844 45.400 1.00 52.94 191 PRO A N 1
ATOM 1495 C CA . PRO A 1 191 ? -22.326 -7.143 44.359 1.00 52.94 191 PRO A CA 1
ATOM 1496 C C . PRO A 1 191 ? -23.539 -7.797 45.010 1.00 52.94 191 PRO A C 1
ATOM 1498 O O . PRO A 1 191 ? -23.412 -8.823 45.687 1.00 52.94 191 PRO A O 1
ATOM 1501 N N . SER A 1 192 ? -24.690 -7.140 44.868 1.00 52.44 192 SER A N 1
ATOM 1502 C CA . SER A 1 192 ? -25.890 -7.459 45.625 1.00 52.44 192 SER A CA 1
ATOM 1503 C C . SER A 1 192 ? -26.278 -8.911 45.374 1.00 52.44 192 SER A C 1
ATOM 1505 O O . SER A 1 192 ? -26.716 -9.293 44.286 1.00 52.44 192 SER A O 1
ATOM 1507 N N . LYS A 1 193 ? -26.097 -9.743 46.407 1.00 44.25 193 LYS A N 1
ATOM 1508 C CA . LYS A 1 193 ? -26.628 -11.106 46.411 1.00 44.25 193 LYS A CA 1
ATOM 1509 C C . LYS A 1 193 ? -28.131 -11.029 46.116 1.00 44.25 193 LYS A C 1
ATOM 1511 O O . LYS A 1 193 ? -28.781 -10.097 46.599 1.00 44.25 193 LYS A O 1
ATOM 1516 N N . PRO A 1 194 ? -28.691 -11.981 45.348 1.00 43.31 194 PRO A N 1
ATOM 1517 C CA . PRO A 1 194 ? -30.119 -11.994 45.070 1.00 43.31 194 PRO A CA 1
ATOM 1518 C C . PRO A 1 194 ? -30.903 -11.932 46.382 1.00 43.31 194 PRO A C 1
ATOM 1520 O O . PRO A 1 194 ? -30.596 -12.653 47.333 1.00 43.31 194 PRO A O 1
ATOM 1523 N N . TYR A 1 195 ? -31.884 -11.030 46.416 1.00 40.25 195 TYR A N 1
ATOM 1524 C CA . TYR A 1 195 ? -32.712 -10.729 47.579 1.00 40.25 195 TYR A CA 1
ATOM 1525 C C . TYR A 1 195 ? -33.363 -12.013 48.120 1.00 40.25 195 TYR A C 1
ATOM 1527 O O . TYR A 1 195 ? -34.345 -12.502 47.565 1.00 40.25 195 TYR A O 1
ATOM 1535 N N . TYR A 1 196 ? -32.840 -12.533 49.229 1.00 40.19 196 TYR A N 1
ATOM 1536 C CA . TYR A 1 196 ? -33.594 -13.409 50.117 1.00 40.19 196 TYR A CA 1
ATOM 1537 C C . TYR A 1 196 ? -33.846 -12.617 51.392 1.00 40.19 196 TYR A C 1
ATOM 1539 O O . TYR A 1 196 ? -32.930 -12.348 52.167 1.00 40.19 196 TYR A O 1
ATOM 1547 N N . THR A 1 197 ? -35.083 -12.157 51.556 1.00 47.97 197 THR A N 1
ATOM 1548 C CA . THR A 1 197 ? -35.496 -11.406 52.738 1.00 47.97 197 THR A CA 1
ATOM 1549 C C . THR A 1 197 ? -35.557 -12.352 53.927 1.00 47.97 197 THR A C 1
ATOM 1551 O O . THR A 1 197 ? -36.526 -13.101 54.055 1.00 47.97 197 THR A O 1
ATOM 1554 N N . ASP A 1 198 ? -34.569 -12.285 54.813 1.00 41.47 198 ASP A N 1
ATOM 1555 C CA . ASP A 1 198 ? -34.727 -12.781 56.177 1.00 41.47 198 ASP A CA 1
ATOM 1556 C C . ASP A 1 198 ? -34.384 -11.691 57.200 1.00 41.47 198 ASP A C 1
ATOM 1558 O O . ASP A 1 198 ? -33.715 -10.699 56.905 1.00 41.47 198 ASP A O 1
ATOM 1562 N N . ARG A 1 199 ? -34.994 -11.811 58.375 1.00 49.69 199 ARG A N 1
ATOM 1563 C CA . ARG A 1 199 ? -35.513 -10.691 59.156 1.00 49.69 199 ARG A CA 1
ATOM 1564 C C . ARG A 1 199 ? -34.990 -10.772 60.586 1.00 49.69 199 ARG A C 1
ATOM 1566 O O . ARG A 1 199 ? -35.620 -11.398 61.433 1.00 49.69 199 ARG A O 1
ATOM 1573 N N . GLY A 1 200 ? -33.883 -10.095 60.892 1.00 49.50 200 GLY A N 1
ATOM 1574 C CA . GLY A 1 200 ? -33.355 -10.080 62.260 1.00 49.50 200 GLY A CA 1
ATOM 1575 C C . GLY A 1 200 ? -32.239 -9.067 62.512 1.00 49.50 200 GLY A C 1
ATOM 1576 O O . GLY A 1 200 ? -31.368 -8.899 61.671 1.00 49.50 200 GLY A O 1
ATOM 1577 N N . ALA A 1 201 ? -32.326 -8.408 63.675 1.00 51.03 201 ALA A N 1
ATOM 1578 C CA . ALA A 1 201 ? -31.347 -7.569 64.389 1.00 51.03 201 ALA A CA 1
ATOM 1579 C C . ALA A 1 201 ? -29.966 -7.319 63.721 1.00 51.03 201 ALA A C 1
ATOM 1581 O O . ALA A 1 201 ? -29.233 -8.253 63.427 1.00 51.03 201 ALA A O 1
ATOM 1582 N N . GLY A 1 202 ? -29.473 -6.088 63.546 1.00 57.28 202 GLY A N 1
ATOM 1583 C CA . GLY A 1 202 ? -29.753 -4.859 64.297 1.00 57.28 202 GLY A CA 1
ATOM 1584 C C . GLY A 1 202 ? -28.640 -4.566 65.311 1.00 57.28 202 GLY A C 1
ATOM 1585 O O . GLY A 1 202 ? -28.769 -4.926 66.476 1.00 57.28 202 GLY A O 1
ATOM 1586 N N . VAL A 1 203 ? -27.566 -3.895 64.870 1.00 50.94 203 VAL A N 1
ATOM 1587 C CA . VAL A 1 203 ? -26.491 -3.327 65.712 1.00 50.94 203 VAL A CA 1
ATOM 1588 C C . VAL A 1 203 ? -26.080 -1.960 65.137 1.00 50.94 203 VAL A C 1
ATOM 1590 O O . VAL A 1 203 ? -26.219 -1.719 63.941 1.00 50.94 203 VAL A O 1
ATOM 1593 N N . SER A 1 204 ? -25.643 -1.052 66.013 1.00 63.03 204 SER A N 1
ATOM 1594 C CA . SER A 1 204 ? -25.390 0.376 65.753 1.00 63.03 204 SER A CA 1
ATOM 1595 C C . SER A 1 204 ? -23.888 0.732 65.777 1.00 63.03 204 SER A C 1
ATOM 1597 O O . SER A 1 204 ? -23.065 -0.104 66.144 1.00 63.03 204 SER A O 1
ATOM 1599 N N . SER A 1 205 ? -23.567 2.007 65.504 1.00 47.81 205 SER A N 1
ATOM 1600 C CA . SER A 1 205 ? -22.243 2.678 65.525 1.00 47.81 205 SER A CA 1
ATOM 1601 C C . SER A 1 205 ? -21.266 2.337 64.375 1.00 47.81 205 SER A C 1
ATOM 1603 O O . SER A 1 205 ? -21.260 1.221 63.880 1.00 47.81 205 SER A O 1
ATOM 1605 N N . GLY A 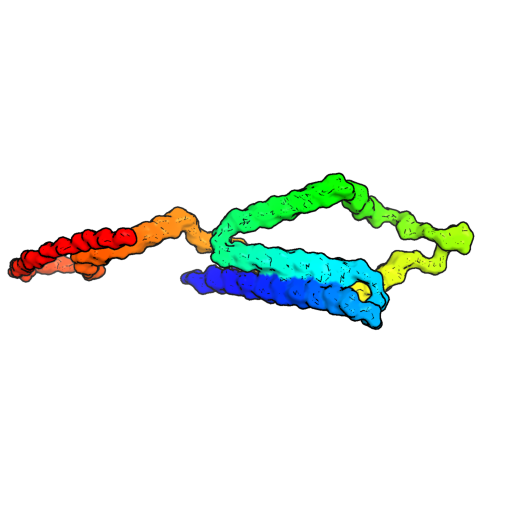1 206 ? -20.419 3.261 63.896 1.00 48.47 206 GLY A N 1
ATOM 1606 C CA . GLY A 1 206 ? -20.347 4.695 64.203 1.00 48.47 206 GLY A CA 1
ATOM 1607 C C . GLY A 1 206 ? -19.248 5.455 63.431 1.00 48.47 206 GLY A C 1
ATOM 1608 O O . GLY A 1 206 ? -18.166 4.933 63.226 1.00 48.47 206 GLY A O 1
ATOM 1609 N N . SER A 1 207 ? -19.572 6.699 63.059 1.00 60.72 207 SER A N 1
ATOM 1610 C CA . SER A 1 207 ? -18.807 7.954 63.236 1.00 60.72 207 SER A CA 1
ATOM 1611 C C . SER A 1 207 ? -17.316 8.114 62.851 1.00 60.72 207 SER A C 1
ATOM 1613 O O . SER A 1 207 ? -16.451 7.362 63.280 1.00 60.72 207 SER A O 1
ATOM 1615 N N . SER A 1 208 ? -17.048 9.316 62.305 1.00 50.81 208 SER A N 1
ATOM 1616 C CA . SER A 1 208 ? -15.815 10.134 62.414 1.00 50.81 208 SER A CA 1
ATOM 1617 C C . SER A 1 208 ? -14.711 9.976 61.358 1.00 50.81 208 SER A 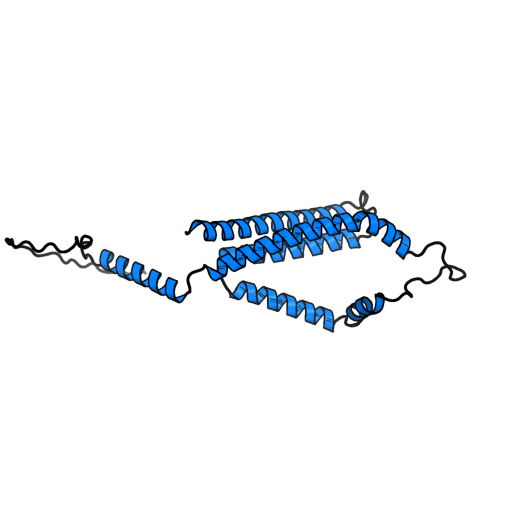C 1
ATOM 1619 O O . SER A 1 208 ? -14.176 8.894 61.158 1.00 50.81 208 SER A O 1
ATOM 1621 N N . GLY A 1 209 ? -14.251 11.117 60.815 1.00 51.34 209 GLY A N 1
ATOM 1622 C CA . GLY A 1 209 ? -12.899 11.240 60.244 1.00 51.34 209 GLY A CA 1
ATOM 1623 C C . GLY A 1 209 ? -12.763 12.108 58.989 1.00 51.34 209 GLY A C 1
ATOM 1624 O O . GLY A 1 209 ? -12.511 11.579 57.915 1.00 51.34 209 GLY A O 1
ATOM 1625 N N . ALA A 1 210 ? -12.869 13.435 59.110 1.00 64.06 210 ALA A N 1
ATOM 1626 C CA . ALA A 1 210 ? -12.449 14.358 58.050 1.00 64.06 210 ALA A CA 1
ATOM 1627 C C . ALA A 1 210 ? -11.084 14.975 58.387 1.00 64.06 210 ALA A C 1
ATOM 1629 O O . ALA A 1 210 ? -10.908 15.460 59.505 1.00 64.06 210 ALA A O 1
ATOM 1630 N N . THR A 1 211 ? -10.169 15.062 57.417 1.00 51.47 211 THR A N 1
ATOM 1631 C CA . THR A 1 211 ? -9.013 15.972 57.496 1.00 51.47 211 THR A CA 1
ATOM 1632 C C . THR A 1 211 ? -8.623 16.544 56.137 1.00 51.47 211 THR A C 1
ATOM 1634 O O . THR A 1 211 ? -8.769 15.924 55.088 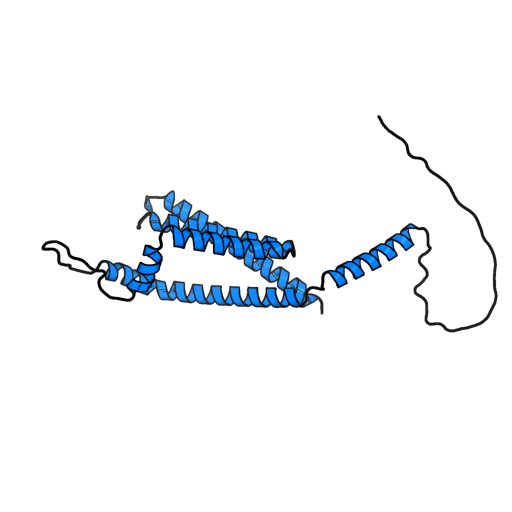1.00 51.47 211 THR A O 1
ATOM 1637 N N . HIS A 1 212 ? -8.156 17.786 56.197 1.00 56.06 212 HIS A N 1
ATOM 1638 C CA . HIS A 1 212 ? -7.966 18.729 55.101 1.00 56.06 212 HIS A CA 1
ATOM 1639 C C . HIS A 1 212 ? -6.458 18.903 54.832 1.00 56.06 212 HIS A C 1
ATOM 1641 O O . HIS A 1 212 ? -5.679 18.938 55.780 1.00 56.06 212 HIS A O 1
ATOM 1647 N N . GLY A 1 213 ? -6.044 19.083 53.574 1.00 52.41 213 GLY A N 1
ATOM 1648 C CA . GLY A 1 213 ? -4.664 19.448 53.203 1.00 52.41 213 GLY A CA 1
ATOM 1649 C C . GLY A 1 213 ? -4.651 20.011 51.779 1.00 52.41 213 GLY A C 1
ATOM 1650 O O . GLY A 1 213 ? -4.848 19.263 50.834 1.00 52.41 213 GLY A O 1
ATOM 1651 N N . GLN A 1 214 ? -4.749 21.327 51.571 1.00 59.50 214 GLN A N 1
ATOM 1652 C CA . GLN A 1 214 ? -3.725 22.370 51.769 1.00 59.50 214 GLN A CA 1
ATOM 1653 C C . GLN A 1 214 ? -2.681 22.373 50.635 1.00 59.50 214 GLN A C 1
ATOM 1655 O O . GLN A 1 214 ? -1.697 21.642 50.660 1.00 59.50 214 GLN A O 1
ATOM 1660 N N . TYR A 1 215 ? -2.930 23.223 49.632 1.00 54.03 215 TYR A N 1
ATOM 1661 C CA . TYR A 1 215 ? -2.030 23.476 48.504 1.00 54.03 215 TYR A CA 1
ATOM 1662 C C . TYR A 1 215 ? -0.815 24.307 48.937 1.00 54.03 215 TYR A C 1
ATOM 1664 O O . TYR A 1 215 ? -0.967 25.305 49.641 1.00 54.03 215 TYR A O 1
ATOM 1672 N N . GLY A 1 216 ? 0.370 23.933 48.449 1.00 57.56 216 GLY A N 1
ATOM 1673 C CA . GLY A 1 216 ? 1.586 24.742 48.519 1.00 57.56 216 GLY A CA 1
ATOM 1674 C C . GLY A 1 216 ? 1.965 25.282 47.140 1.00 57.56 216 GLY A C 1
ATOM 1675 O O . GLY A 1 216 ? 2.116 24.513 46.193 1.00 57.56 216 GLY A O 1
ATOM 1676 N N . THR A 1 217 ? 2.122 26.598 47.031 1.00 67.81 217 THR A N 1
ATOM 1677 C CA . THR A 1 217 ? 2.709 27.285 45.870 1.00 67.81 217 THR A CA 1
ATOM 1678 C C . THR A 1 217 ? 4.235 27.292 45.956 1.00 67.81 217 THR A C 1
ATOM 1680 O O . THR A 1 217 ? 4.785 27.488 47.039 1.00 67.81 217 THR A O 1
ATOM 1683 N N . VAL A 1 218 ? 4.911 27.152 44.816 1.00 59.19 218 VAL A N 1
ATOM 1684 C CA . VAL A 1 218 ? 6.374 27.262 44.657 1.00 59.19 218 VAL A CA 1
ATOM 1685 C C . VAL A 1 218 ? 6.637 28.344 43.588 1.00 59.19 218 VAL A C 1
ATOM 1687 O O . VAL A 1 218 ? 5.831 28.417 42.656 1.00 59.19 218 VAL A O 1
ATOM 1690 N N . PRO A 1 219 ? 7.646 29.225 43.765 1.00 71.69 219 PRO A N 1
ATOM 1691 C CA . PRO A 1 219 ? 7.868 30.423 42.936 1.00 71.69 219 PRO A CA 1
ATOM 1692 C C . PRO A 1 219 ? 8.283 30.158 41.482 1.00 71.69 219 PRO A C 1
ATOM 1694 O O . PRO A 1 219 ? 8.899 29.101 41.222 1.00 71.69 219 PRO A O 1
#